Protein AF-A0A368H0N5-F1 (afdb_monomer)

Structure (mmCIF, N/CA/C/O backbone):
data_AF-A0A368H0N5-F1
#
_entry.id   AF-A0A368H0N5-F1
#
loop_
_atom_site.group_PDB
_atom_site.id
_atom_site.type_symbol
_atom_site.label_atom_id
_atom_site.label_alt_id
_atom_site.label_comp_id
_atom_site.label_asym_id
_atom_site.label_entity_id
_atom_site.label_seq_id
_atom_site.pdbx_PDB_ins_code
_atom_site.Cartn_x
_atom_site.Cartn_y
_atom_site.Cartn_z
_atom_site.occupancy
_atom_site.B_iso_or_equiv
_atom_site.auth_seq_id
_atom_site.auth_comp_id
_atom_site.auth_asym_id
_atom_site.auth_atom_id
_atom_site.pdbx_PDB_model_num
ATOM 1 N N . MET A 1 1 ? -12.430 -24.003 11.281 1.00 43.09 1 MET A N 1
ATOM 2 C CA . MET A 1 1 ? -12.494 -23.070 10.138 1.00 43.09 1 MET A CA 1
ATOM 3 C C . MET A 1 1 ? -12.193 -21.688 10.679 1.00 43.09 1 MET A C 1
ATOM 5 O O . MET A 1 1 ? -13.011 -21.162 11.426 1.00 43.09 1 MET A O 1
ATOM 9 N N . GLU A 1 2 ? -11.004 -21.153 10.409 1.00 49.41 2 GLU A N 1
ATOM 10 C CA . GLU A 1 2 ? -10.721 -19.745 10.703 1.00 49.41 2 GLU A CA 1
ATOM 11 C C . GLU A 1 2 ? -11.706 -18.891 9.901 1.00 49.41 2 GLU A C 1
ATOM 13 O O . GLU A 1 2 ? -11.901 -19.097 8.702 1.00 49.41 2 GLU A O 1
ATOM 18 N N . ARG A 1 3 ? -12.429 -18.008 10.589 1.00 44.34 3 ARG A N 1
ATOM 19 C CA . ARG A 1 3 ? -13.393 -17.117 9.950 1.00 44.34 3 ARG A CA 1
ATOM 20 C C . ARG A 1 3 ? -12.588 -16.090 9.154 1.00 44.34 3 ARG A C 1
ATOM 22 O O . ARG A 1 3 ? -11.842 -15.327 9.754 1.00 44.34 3 ARG A O 1
ATOM 29 N N . ASN A 1 4 ? -12.745 -16.074 7.832 1.00 57.47 4 ASN A N 1
ATOM 30 C CA . ASN A 1 4 ? -12.164 -15.039 6.977 1.00 57.47 4 ASN A CA 1
ATOM 31 C C . ASN A 1 4 ? -12.628 -13.658 7.461 1.00 57.47 4 ASN A C 1
ATOM 33 O O . ASN A 1 4 ? -13.834 -13.392 7.453 1.00 57.47 4 ASN A O 1
ATOM 37 N N . SER A 1 5 ? -11.697 -12.800 7.877 1.00 88.56 5 SER A N 1
ATOM 38 C CA . SER A 1 5 ? -12.013 -11.460 8.376 1.00 88.56 5 SER A CA 1
ATOM 39 C C . SER A 1 5 ? -11.868 -10.410 7.269 1.00 88.56 5 SER A C 1
ATOM 41 O O . SER A 1 5 ? -11.326 -10.695 6.198 1.00 88.56 5 SER A O 1
ATOM 43 N N . VAL A 1 6 ? -12.414 -9.213 7.484 1.00 95.06 6 VAL A N 1
ATOM 44 C CA . VAL A 1 6 ? -12.177 -8.056 6.611 1.00 95.06 6 VAL A CA 1
ATOM 45 C C . VAL A 1 6 ? -11.103 -7.200 7.269 1.00 95.06 6 VAL A C 1
ATOM 47 O O . VAL A 1 6 ? -11.281 -6.785 8.412 1.00 95.06 6 VAL A O 1
ATOM 50 N N . VAL A 1 7 ? -10.020 -6.919 6.545 1.00 96.62 7 VAL A N 1
ATOM 51 C CA . VAL A 1 7 ? -8.947 -6.019 6.983 1.00 96.62 7 VAL A CA 1
ATOM 52 C C . VAL A 1 7 ? -9.034 -4.729 6.183 1.00 96.62 7 VAL A C 1
ATOM 54 O O . VAL A 1 7 ? -9.039 -4.749 4.953 1.00 96.62 7 VAL A O 1
ATOM 57 N N . LEU A 1 8 ? -9.095 -3.601 6.885 1.00 98.06 8 LEU A N 1
ATOM 58 C CA . LEU A 1 8 ? -9.126 -2.275 6.281 1.00 98.06 8 LEU A CA 1
ATOM 59 C C . LEU A 1 8 ? -7.715 -1.698 6.233 1.00 98.06 8 LEU A C 1
ATOM 61 O O . LEU A 1 8 ? -7.056 -1.584 7.265 1.00 98.06 8 LEU A O 1
ATOM 65 N N . LEU A 1 9 ? -7.266 -1.315 5.042 1.00 98.62 9 LEU A N 1
ATOM 66 C CA . LEU A 1 9 ? -5.963 -0.696 4.835 1.00 98.62 9 LEU A CA 1
ATOM 67 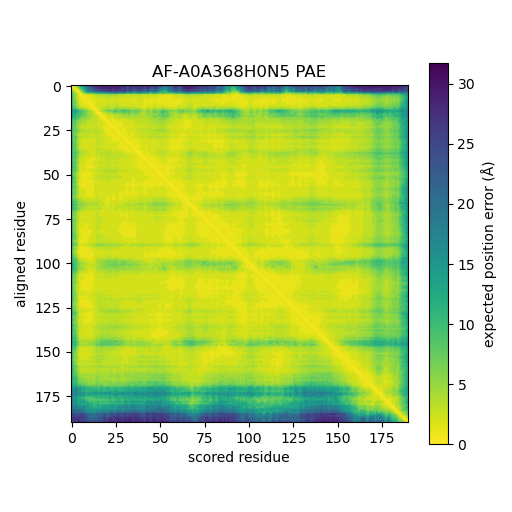C C . LEU A 1 9 ? -6.123 0.727 4.308 1.00 98.62 9 LEU A C 1
ATOM 69 O O . LEU A 1 9 ? -6.723 0.946 3.254 1.00 98.62 9 LEU A O 1
ATOM 73 N N . ASP A 1 10 ? -5.550 1.687 5.027 1.00 98.56 10 ASP A N 1
ATOM 74 C CA . ASP A 1 10 ? -5.422 3.061 4.551 1.00 98.56 10 ASP A CA 1
ATOM 75 C C . ASP A 1 10 ? -4.133 3.189 3.732 1.00 98.56 10 ASP A C 1
ATOM 77 O O . ASP A 1 10 ? -3.036 3.113 4.279 1.00 98.56 10 ASP A O 1
ATOM 81 N N . ALA A 1 11 ? -4.257 3.358 2.419 1.00 98.06 11 ALA A N 1
ATOM 82 C CA . ALA A 1 11 ? -3.150 3.549 1.484 1.00 98.06 11 ALA A CA 1
ATOM 83 C C . ALA A 1 11 ? -2.981 5.026 1.083 1.00 98.06 11 ALA A C 1
ATOM 85 O O . ALA A 1 11 ? -2.548 5.333 -0.030 1.00 98.06 11 ALA A O 1
ATOM 86 N N . THR A 1 12 ? -3.358 5.960 1.963 1.00 97.06 12 THR A N 1
ATOM 87 C CA . THR A 1 12 ? -3.112 7.391 1.752 1.00 97.06 12 THR A CA 1
ATOM 88 C C . THR A 1 12 ? -1.621 7.659 1.594 1.00 97.06 12 THR A C 1
ATOM 90 O O . THR A 1 12 ? -0.798 7.218 2.396 1.00 97.06 12 THR A O 1
ATOM 93 N N . TYR A 1 13 ? -1.279 8.449 0.580 1.00 94.88 13 TYR A N 1
ATOM 94 C CA . TYR A 1 13 ? 0.082 8.905 0.366 1.00 94.88 13 TYR A CA 1
ATOM 95 C C . TYR A 1 13 ? 0.118 10.323 -0.161 1.00 94.88 13 TYR A C 1
ATOM 97 O O . TYR A 1 13 ? -0.655 10.714 -1.037 1.00 94.88 13 TYR A O 1
ATOM 105 N N . GLU A 1 14 ? 1.095 11.058 0.344 1.00 88.25 14 GLU A N 1
ATOM 106 C CA . GLU A 1 14 ? 1.481 12.360 -0.162 1.00 88.25 14 GLU A CA 1
ATOM 107 C C . GLU A 1 14 ? 2.871 12.220 -0.772 1.00 88.25 14 GLU A C 1
ATOM 109 O O . GLU A 1 14 ? 3.792 11.690 -0.145 1.00 88.25 14 GLU A O 1
ATOM 114 N N . ALA A 1 15 ? 3.019 12.655 -2.023 1.00 78.06 15 ALA A N 1
ATOM 115 C CA . ALA A 1 15 ? 4.266 12.494 -2.749 1.00 78.06 15 ALA A CA 1
ATOM 116 C C . ALA A 1 15 ? 5.396 13.290 -2.078 1.00 78.06 15 ALA A C 1
ATOM 118 O O . ALA A 1 15 ? 5.372 14.515 -2.030 1.00 78.06 15 ALA A O 1
ATOM 119 N N . ALA A 1 16 ? 6.413 12.575 -1.599 1.00 81.12 16 ALA A N 1
ATOM 120 C CA . ALA A 1 16 ? 7.664 13.154 -1.121 1.00 81.12 16 ALA A CA 1
ATOM 121 C C . ALA A 1 16 ? 8.723 13.229 -2.247 1.00 81.12 16 ALA A C 1
ATOM 123 O O . ALA A 1 16 ? 8.583 12.562 -3.279 1.00 81.12 16 ALA A O 1
ATOM 124 N N . PRO A 1 17 ? 9.828 13.973 -2.075 1.00 86.38 17 PRO A N 1
ATOM 125 C CA . PRO A 1 17 ? 10.982 13.865 -2.969 1.00 86.38 17 PRO A CA 1
ATOM 126 C C . PRO A 1 17 ? 11.464 12.410 -3.121 1.00 86.38 17 PRO A C 1
ATOM 128 O O . PRO A 1 17 ? 11.382 11.617 -2.178 1.00 86.38 17 PRO A O 1
ATOM 131 N N . LYS A 1 18 ? 11.952 12.030 -4.315 1.00 83.94 18 LYS A N 1
ATOM 132 C CA . LYS A 1 18 ? 12.536 10.691 -4.532 1.00 83.94 18 LYS A CA 1
ATOM 133 C C . LYS A 1 18 ? 13.746 10.538 -3.604 1.00 83.94 18 LYS A C 1
ATOM 135 O O . LYS A 1 18 ? 14.642 11.375 -3.618 1.00 83.94 18 LYS A O 1
ATOM 140 N N . ARG A 1 19 ? 13.762 9.468 -2.810 1.00 89.88 19 ARG A N 1
ATOM 141 C CA . ARG A 1 19 ? 14.884 9.134 -1.924 1.00 89.88 19 ARG A CA 1
ATOM 142 C C . ARG A 1 19 ? 16.049 8.576 -2.743 1.00 89.88 19 ARG A C 1
ATOM 144 O O . ARG A 1 19 ? 15.822 7.916 -3.761 1.00 89.88 19 ARG A O 1
ATOM 151 N N . ASP A 1 20 ? 17.274 8.801 -2.279 1.00 95.38 20 ASP A N 1
ATOM 152 C CA . ASP A 1 20 ? 18.457 8.197 -2.888 1.00 95.38 20 ASP A CA 1
ATOM 153 C C . ASP A 1 20 ? 18.423 6.668 -2.732 1.00 95.38 20 ASP A C 1
ATOM 155 O O . ASP A 1 20 ? 18.232 6.138 -1.635 1.00 95.38 20 ASP A O 1
ATOM 159 N N . TYR A 1 21 ? 18.576 5.947 -3.844 1.00 95.69 21 TYR A N 1
ATOM 160 C CA . TYR A 1 21 ? 18.423 4.492 -3.857 1.00 95.69 21 TYR A CA 1
ATOM 161 C C . TYR A 1 21 ? 19.585 3.769 -3.163 1.00 95.69 21 TYR A C 1
ATOM 163 O O . TYR A 1 21 ? 19.377 2.699 -2.588 1.00 95.69 21 TYR A O 1
ATOM 171 N N . LYS A 1 22 ? 20.804 4.333 -3.196 1.00 97.25 22 LYS A N 1
ATOM 172 C CA . LYS A 1 22 ? 21.985 3.723 -2.569 1.00 97.25 22 LYS A CA 1
ATOM 173 C C . LYS A 1 22 ? 21.875 3.840 -1.058 1.00 97.25 22 LYS A C 1
ATOM 175 O O . LYS A 1 22 ? 21.977 2.834 -0.357 1.00 97.25 22 LYS A O 1
ATOM 180 N N . GLU A 1 23 ? 21.568 5.042 -0.579 1.00 97.12 23 GLU A N 1
ATOM 181 C CA . GLU A 1 23 ? 21.326 5.291 0.835 1.00 97.12 23 GLU A CA 1
ATOM 182 C C . GLU A 1 23 ? 20.153 4.454 1.351 1.00 97.12 23 GLU A C 1
ATOM 184 O O . GLU A 1 23 ? 20.258 3.829 2.409 1.00 97.12 23 GLU A O 1
ATOM 189 N N . PHE A 1 24 ? 19.039 4.402 0.611 1.00 96.25 24 PHE A N 1
ATOM 190 C CA . PHE A 1 24 ? 17.890 3.603 1.024 1.00 96.25 24 PHE A CA 1
ATOM 191 C C . PHE A 1 24 ? 18.252 2.122 1.145 1.00 96.25 24 PHE A C 1
ATOM 193 O O . PHE A 1 24 ? 17.919 1.488 2.152 1.00 96.25 24 PHE A O 1
ATOM 200 N N . LYS A 1 25 ? 18.966 1.581 0.150 1.00 95.75 25 LYS A N 1
ATOM 201 C CA . LYS A 1 25 ? 19.413 0.185 0.147 1.00 95.75 25 LYS A CA 1
ATOM 202 C C . LYS A 1 25 ? 20.265 -0.144 1.374 1.00 95.75 25 LYS A C 1
ATOM 204 O O . LYS A 1 25 ? 20.048 -1.175 1.999 1.00 95.75 25 LYS A O 1
ATOM 209 N N . GLU A 1 26 ? 21.190 0.734 1.743 1.00 96.69 26 GLU A N 1
ATOM 210 C CA . GLU A 1 26 ? 22.086 0.534 2.887 1.00 96.69 26 GLU A CA 1
ATOM 211 C C . GLU A 1 26 ? 21.370 0.714 4.238 1.00 96.69 26 GLU A C 1
ATOM 213 O O . GLU A 1 26 ? 21.506 -0.088 5.169 1.00 96.69 26 GLU A O 1
ATOM 218 N N . LYS A 1 27 ? 20.582 1.784 4.371 1.00 96.19 27 LYS A N 1
ATOM 219 C CA . LYS A 1 27 ? 20.098 2.238 5.679 1.00 96.19 27 LYS A CA 1
ATOM 220 C C . LYS A 1 27 ? 18.683 1.791 6.014 1.00 96.19 27 LYS A C 1
ATOM 222 O O . LYS A 1 27 ? 18.379 1.723 7.210 1.00 96.19 27 LYS A O 1
ATOM 227 N N . HIS A 1 28 ? 17.846 1.477 5.025 1.00 96.44 28 HIS A N 1
ATOM 228 C CA . HIS A 1 28 ? 16.393 1.359 5.203 1.00 96.44 28 HIS A CA 1
ATOM 229 C C . HIS A 1 28 ? 15.761 0.088 4.628 1.00 96.44 28 HIS A C 1
ATOM 231 O O . HIS A 1 28 ? 14.728 -0.337 5.141 1.00 96.44 28 HIS A O 1
ATOM 237 N N . TYR A 1 29 ? 16.352 -0.529 3.604 1.00 96.88 29 TYR A N 1
ATOM 238 C CA . TYR A 1 29 ? 15.773 -1.695 2.934 1.00 96.88 29 TYR A CA 1
ATOM 239 C C . TYR A 1 29 ? 15.458 -2.836 3.917 1.00 96.88 29 TYR A C 1
ATOM 241 O O . TYR A 1 29 ? 16.314 -3.238 4.702 1.00 96.88 29 TYR A O 1
ATOM 249 N N . GLY A 1 30 ? 14.210 -3.318 3.901 1.00 94.56 30 GLY A N 1
ATOM 250 C CA . GLY A 1 30 ? 13.711 -4.376 4.791 1.00 94.56 30 GLY A CA 1
ATOM 251 C C . GLY A 1 30 ? 13.509 -3.972 6.261 1.00 94.56 30 GLY A C 1
ATOM 252 O O . GLY A 1 30 ? 13.038 -4.783 7.050 1.00 94.56 30 GLY A O 1
ATOM 253 N N . LYS A 1 31 ? 13.830 -2.731 6.663 1.00 97.56 31 LYS A N 1
ATOM 254 C CA . LYS A 1 31 ? 13.664 -2.241 8.049 1.00 97.56 31 LYS A CA 1
ATOM 255 C C . LYS A 1 31 ? 12.264 -1.652 8.251 1.00 97.56 31 LYS A C 1
ATOM 257 O O . LYS A 1 31 ? 12.115 -0.455 8.517 1.00 97.56 31 LYS A O 1
ATOM 262 N N . PHE A 1 32 ? 11.244 -2.486 8.064 1.00 97.94 32 PHE A N 1
ATOM 263 C CA . PHE A 1 32 ? 9.846 -2.066 7.962 1.00 97.94 32 PHE A CA 1
ATOM 264 C C . PHE A 1 32 ? 9.328 -1.360 9.212 1.00 97.94 32 PHE A C 1
ATOM 266 O O . PHE A 1 32 ? 8.720 -0.304 9.089 1.00 97.94 32 PHE A O 1
ATOM 273 N N . GLU A 1 33 ? 9.635 -1.852 10.407 1.00 96.56 33 GLU A N 1
ATOM 274 C CA . GLU A 1 33 ? 9.196 -1.249 11.669 1.00 96.56 33 GLU A CA 1
ATOM 275 C C . GLU A 1 33 ? 9.738 0.178 11.816 1.00 96.56 33 GLU A C 1
ATOM 277 O O . GLU A 1 33 ? 9.016 1.093 12.211 1.00 96.56 33 GLU A O 1
ATOM 282 N N . LYS A 1 34 ? 10.999 0.399 11.415 1.00 96.31 34 LYS A N 1
ATOM 283 C CA . LYS A 1 34 ? 11.610 1.736 11.405 1.00 96.31 34 LYS A CA 1
ATOM 284 C C . LYS A 1 34 ? 10.924 2.659 10.396 1.00 96.31 34 LYS A C 1
ATOM 286 O O . LYS A 1 34 ? 10.716 3.831 10.696 1.00 96.31 34 LYS A O 1
ATOM 291 N N . LEU A 1 35 ? 10.601 2.152 9.205 1.00 96.25 35 LEU A N 1
ATOM 292 C CA . LEU A 1 35 ? 9.901 2.920 8.168 1.00 96.25 35 LEU A CA 1
ATOM 293 C C . LEU A 1 35 ? 8.461 3.251 8.585 1.00 96.25 35 LEU A C 1
ATOM 295 O O . LEU A 1 35 ? 8.005 4.373 8.376 1.00 96.25 35 LEU A O 1
ATOM 299 N N . MET A 1 36 ? 7.773 2.310 9.230 1.00 95.75 36 MET A N 1
ATOM 300 C CA . MET A 1 36 ? 6.411 2.473 9.738 1.00 95.75 36 MET A CA 1
ATOM 301 C C . MET A 1 36 ? 6.326 3.455 10.909 1.00 95.75 36 MET A C 1
ATOM 303 O O . MET A 1 36 ? 5.325 4.153 11.036 1.00 95.75 36 MET A O 1
ATOM 307 N N . ALA A 1 37 ? 7.373 3.542 11.734 1.00 94.88 37 ALA A N 1
ATOM 308 C CA . ALA A 1 37 ? 7.449 4.478 12.854 1.00 94.88 37 ALA A CA 1
ATOM 309 C C . ALA A 1 37 ? 7.791 5.925 12.442 1.00 94.88 37 ALA A C 1
ATOM 311 O O . ALA A 1 37 ? 7.748 6.832 13.278 1.00 94.88 37 ALA A O 1
ATOM 312 N N . ALA A 1 38 ? 8.171 6.163 11.181 1.00 94.19 38 ALA A N 1
ATOM 313 C CA . ALA A 1 38 ? 8.534 7.493 10.709 1.00 94.19 38 ALA A CA 1
ATOM 314 C C . ALA A 1 38 ? 7.318 8.432 10.702 1.00 94.19 38 ALA A C 1
ATOM 316 O O . ALA A 1 38 ? 6.257 8.078 10.203 1.00 94.19 38 ALA A O 1
ATOM 317 N N . LYS A 1 39 ? 7.487 9.659 11.208 1.00 94.06 39 LYS A N 1
ATOM 318 C CA . LYS A 1 39 ? 6.441 10.689 11.184 1.00 94.06 39 LYS A CA 1
ATOM 319 C C . LYS A 1 39 ? 6.507 11.481 9.878 1.00 94.06 39 LYS A C 1
ATOM 321 O O . LYS A 1 39 ? 7.347 12.361 9.719 1.00 94.06 39 LYS A O 1
ATOM 326 N N . THR A 1 40 ? 5.615 11.161 8.954 1.00 93.38 40 THR A N 1
ATOM 327 C CA . THR A 1 40 ? 5.359 11.880 7.696 1.00 93.38 40 THR A CA 1
ATOM 328 C C . THR A 1 40 ? 3.972 12.531 7.726 1.00 93.38 40 THR A C 1
ATOM 330 O O . THR A 1 40 ? 3.196 12.299 8.658 1.00 93.38 40 THR A O 1
ATOM 333 N N . ASN A 1 41 ? 3.613 13.321 6.711 1.00 93.69 41 ASN A N 1
ATOM 334 C CA . ASN A 1 41 ? 2.271 13.909 6.622 1.00 93.69 41 ASN A CA 1
ATOM 335 C C . ASN A 1 41 ? 1.172 12.837 6.638 1.00 93.69 41 ASN A C 1
ATOM 337 O O . ASN A 1 41 ? 0.292 12.882 7.493 1.00 93.69 41 ASN A O 1
ATOM 341 N N . PHE A 1 42 ? 1.269 11.814 5.780 1.00 94.38 42 PHE A N 1
ATOM 342 C CA . PHE A 1 42 ? 0.232 10.781 5.684 1.00 94.38 42 PHE A CA 1
ATOM 343 C C . PHE A 1 42 ? 0.128 9.907 6.947 1.00 94.38 42 PHE A C 1
ATOM 345 O O . PHE A 1 42 ? -0.959 9.461 7.302 1.00 94.38 42 PHE A O 1
ATOM 352 N N . THR A 1 43 ? 1.230 9.696 7.680 1.00 96.25 43 THR A N 1
ATOM 353 C CA . THR A 1 43 ? 1.161 8.982 8.972 1.00 96.25 43 THR A CA 1
ATOM 354 C C . THR A 1 43 ? 0.439 9.805 10.038 1.00 96.25 43 THR A C 1
ATOM 356 O O . THR A 1 43 ? -0.300 9.252 10.848 1.00 96.25 43 THR A O 1
ATOM 359 N N . GLN A 1 44 ? 0.609 11.130 10.018 1.00 96.38 44 GLN A N 1
ATOM 360 C CA . GLN A 1 44 ? -0.049 12.036 10.957 1.00 96.38 44 GLN A CA 1
ATOM 361 C C . GLN A 1 44 ? -1.528 12.217 10.617 1.00 96.38 44 GLN A C 1
ATOM 363 O O . GLN A 1 44 ? -2.357 12.210 11.522 1.00 96.38 44 GLN A O 1
ATOM 368 N N . THR A 1 45 ? -1.882 12.326 9.333 1.00 96.19 45 THR A N 1
ATOM 369 C CA . THR A 1 45 ? -3.291 12.429 8.924 1.00 96.19 45 THR A CA 1
ATOM 370 C C . THR A 1 45 ? -4.056 11.142 9.214 1.00 96.19 45 THR A C 1
ATOM 372 O O . THR A 1 45 ? -5.190 11.217 9.682 1.00 96.19 45 THR A O 1
ATOM 375 N N . PHE A 1 46 ? -3.433 9.972 9.033 1.00 97.75 46 PHE A N 1
ATOM 376 C CA . PHE A 1 46 ? -3.996 8.700 9.489 1.00 97.75 46 PHE A CA 1
ATOM 377 C C . PHE A 1 46 ? -4.217 8.684 11.006 1.00 97.75 46 PHE A C 1
ATOM 379 O O . PHE A 1 46 ? -5.323 8.399 11.453 1.00 97.75 46 PHE A O 1
ATOM 386 N N . ALA A 1 47 ? -3.200 9.041 11.798 1.00 97.50 47 ALA A N 1
ATOM 387 C CA . ALA A 1 47 ? -3.310 9.057 13.258 1.00 97.50 47 ALA A CA 1
ATOM 388 C C . ALA A 1 47 ? -4.383 10.035 13.772 1.00 97.50 47 ALA A C 1
ATOM 390 O O . ALA A 1 47 ? -4.990 9.787 14.809 1.00 97.50 47 ALA A O 1
ATOM 391 N N . ALA A 1 48 ? -4.630 11.132 13.053 1.00 97.75 48 ALA A N 1
ATOM 392 C CA . ALA A 1 48 ? -5.666 12.099 13.400 1.00 97.75 48 ALA A CA 1
ATOM 393 C C . ALA A 1 48 ? -7.087 11.599 13.090 1.00 97.75 48 ALA A C 1
ATOM 395 O O . ALA A 1 48 ? -8.015 11.907 13.831 1.00 97.75 48 ALA A O 1
ATOM 396 N N . GLU A 1 49 ? -7.273 10.863 11.991 1.00 98.00 49 GLU A N 1
ATOM 397 C CA . GLU A 1 49 ? -8.585 10.372 11.568 1.00 98.00 49 GLU A CA 1
ATOM 398 C C . GLU A 1 49 ? -8.433 9.206 10.581 1.00 98.00 49 GLU A C 1
ATOM 400 O O . GLU A 1 49 ? -7.753 9.336 9.561 1.00 98.00 49 GLU A O 1
ATOM 405 N N . HIS A 1 50 ? -9.100 8.084 10.835 1.00 98.50 50 HIS A N 1
ATOM 406 C CA . HIS A 1 50 ? -9.184 6.929 9.937 1.00 98.50 50 HIS A CA 1
ATOM 407 C C . HIS A 1 50 ? -10.472 6.123 10.182 1.00 98.50 50 HIS A C 1
ATOM 409 O O . HIS A 1 50 ? -11.230 6.396 11.115 1.00 98.50 50 HIS A O 1
ATOM 415 N N . ILE A 1 51 ? -10.757 5.141 9.320 1.00 98.50 51 ILE A N 1
ATOM 416 C CA . ILE A 1 51 ? -11.901 4.235 9.515 1.00 98.50 51 ILE A CA 1
ATOM 417 C C . ILE A 1 51 ? -11.609 3.321 10.721 1.00 98.50 51 ILE A C 1
ATOM 419 O O . ILE A 1 51 ? -10.509 2.770 10.786 1.00 98.50 51 ILE A O 1
ATOM 423 N N . PRO A 1 52 ? -12.553 3.108 11.662 1.00 97.94 52 PRO A N 1
ATOM 424 C CA . PRO A 1 52 ? -12.327 2.238 12.813 1.00 97.94 52 PRO A CA 1
ATOM 425 C C . PRO A 1 52 ? -11.859 0.839 12.406 1.00 97.94 52 PRO A C 1
ATOM 427 O O . PRO A 1 52 ? -12.461 0.199 11.546 1.00 97.94 52 PRO A O 1
ATOM 430 N N . GLY A 1 53 ? -10.780 0.368 13.033 1.00 96.19 53 GLY A N 1
ATOM 431 C CA . GLY A 1 53 ? -10.173 -0.927 12.715 1.00 96.19 53 GLY A CA 1
ATOM 432 C C . GLY A 1 53 ? -9.178 -0.905 11.549 1.00 96.19 53 GLY A C 1
ATOM 433 O O . GLY A 1 53 ? -8.566 -1.936 11.275 1.00 96.19 53 GLY A O 1
ATOM 434 N N . ALA A 1 54 ? -9.003 0.227 10.858 1.00 98.06 54 ALA A N 1
ATOM 435 C CA . ALA A 1 54 ? -8.041 0.330 9.769 1.00 98.06 54 ALA A CA 1
ATOM 436 C C . ALA A 1 54 ? -6.590 0.315 10.264 1.00 98.06 54 ALA A C 1
ATOM 438 O O . ALA A 1 54 ? -6.270 0.788 11.354 1.00 98.06 54 ALA A O 1
ATOM 439 N N . VAL A 1 55 ? -5.703 -0.189 9.411 1.00 97.94 55 VAL A N 1
ATOM 440 C CA . VAL A 1 55 ? -4.250 -0.156 9.593 1.00 97.94 55 VAL A CA 1
ATOM 441 C C . VAL A 1 55 ? -3.642 0.659 8.459 1.00 97.94 55 VAL A C 1
ATOM 443 O O . VAL A 1 55 ? -4.062 0.556 7.306 1.00 97.94 55 VAL A O 1
ATOM 446 N N . LEU A 1 56 ? -2.637 1.477 8.765 1.00 98.06 56 LEU A N 1
ATOM 447 C CA . LEU A 1 56 ? -1.934 2.245 7.745 1.00 98.06 56 LEU A CA 1
ATOM 448 C C . LEU A 1 56 ? -1.079 1.320 6.867 1.00 98.06 56 LEU A C 1
ATOM 450 O O . LEU A 1 56 ? -0.071 0.770 7.318 1.00 98.06 56 LEU A O 1
ATOM 454 N N . PHE A 1 57 ? -1.418 1.230 5.583 1.00 98.31 57 PHE A N 1
ATOM 455 C CA . PHE A 1 57 ? -0.537 0.692 4.553 1.00 98.31 57 PHE A CA 1
ATOM 456 C C . PHE A 1 57 ? 0.499 1.762 4.197 1.00 98.31 57 PHE A C 1
ATOM 458 O O . PHE A 1 57 ? 0.361 2.527 3.244 1.00 98.31 57 PHE A O 1
ATOM 465 N N . ASN A 1 58 ? 1.525 1.871 5.043 1.00 97.31 58 ASN A N 1
ATOM 466 C CA . ASN A 1 58 ? 2.605 2.835 4.880 1.00 97.31 58 ASN A CA 1
ATOM 467 C C . ASN A 1 58 ? 3.356 2.619 3.549 1.00 97.31 58 ASN A C 1
ATOM 469 O O . ASN A 1 58 ? 4.206 1.740 3.423 1.00 97.31 58 ASN A O 1
ATOM 473 N N . MET A 1 59 ? 3.068 3.477 2.573 1.00 95.62 59 MET A N 1
ATOM 474 C CA . MET A 1 59 ? 3.591 3.400 1.204 1.00 95.62 59 MET A CA 1
ATOM 475 C C . MET A 1 59 ? 5.113 3.583 1.126 1.00 95.62 59 MET A C 1
ATOM 477 O O . MET A 1 59 ? 5.752 3.075 0.208 1.00 95.62 59 MET A O 1
ATOM 481 N N . ASP A 1 60 ? 5.706 4.256 2.111 1.00 95.19 60 ASP A N 1
ATOM 482 C CA . ASP A 1 60 ? 7.154 4.419 2.230 1.00 95.19 60 ASP A CA 1
ATOM 483 C C . ASP A 1 60 ? 7.867 3.176 2.795 1.00 95.19 60 ASP A C 1
ATOM 485 O O . ASP A 1 60 ? 9.101 3.123 2.755 1.00 95.19 60 ASP A O 1
ATOM 489 N N . ALA A 1 61 ? 7.103 2.227 3.349 1.00 96.88 61 ALA A N 1
ATOM 490 C CA . ALA A 1 61 ? 7.552 0.909 3.789 1.00 96.88 61 ALA A CA 1
ATOM 491 C C . ALA A 1 61 ? 7.169 -0.193 2.787 1.00 96.88 61 ALA A C 1
ATOM 493 O O . ALA A 1 61 ? 7.930 -1.136 2.604 1.00 96.88 61 ALA A O 1
ATOM 494 N N . ALA A 1 62 ? 6.017 -0.063 2.122 1.00 97.50 62 ALA A N 1
ATOM 495 C CA . ALA A 1 62 ? 5.500 -1.040 1.163 1.00 97.50 62 ALA A CA 1
ATOM 496 C C . ALA A 1 62 ? 6.308 -1.121 -0.143 1.00 97.50 62 ALA A C 1
ATOM 498 O O . ALA A 1 62 ? 6.270 -2.145 -0.826 1.00 97.50 62 ALA A O 1
ATOM 499 N N . TYR A 1 63 ? 7.029 -0.050 -0.491 1.00 97.19 63 TYR A N 1
ATOM 500 C CA . TYR A 1 63 ? 7.851 0.049 -1.696 1.00 97.19 63 TYR A CA 1
ATOM 501 C C . TYR A 1 63 ? 9.224 0.627 -1.376 1.00 97.19 63 TYR A C 1
ATOM 503 O O . TYR A 1 63 ? 9.396 1.349 -0.392 1.00 97.19 63 TYR A O 1
ATOM 511 N N . TYR A 1 64 ? 10.186 0.382 -2.264 1.00 96.31 64 TYR A N 1
ATOM 512 C CA . TYR A 1 64 ? 11.504 1.003 -2.183 1.00 96.31 64 TYR A CA 1
ATOM 513 C C . TYR A 1 64 ? 11.876 1.746 -3.472 1.00 96.31 64 TYR A C 1
ATOM 515 O O . TYR A 1 64 ? 11.412 1.396 -4.557 1.00 96.31 64 TYR A O 1
ATOM 523 N N . PRO A 1 65 ? 12.729 2.777 -3.380 1.00 95.62 65 PRO A N 1
ATOM 524 C CA . PRO A 1 65 ? 13.340 3.401 -4.542 1.00 95.62 65 PRO A CA 1
ATOM 525 C C . PRO A 1 65 ? 14.469 2.503 -5.053 1.00 95.62 65 PRO A C 1
ATOM 527 O O . PRO A 1 65 ? 15.536 2.429 -4.442 1.00 95.62 65 PRO A O 1
ATOM 530 N N . SER A 1 66 ? 14.254 1.815 -6.171 1.00 93.81 66 SER A N 1
ATOM 531 C CA . SER A 1 66 ? 15.353 1.189 -6.901 1.00 93.81 66 SER A CA 1
ATOM 532 C C . SER A 1 66 ? 16.099 2.236 -7.731 1.00 93.81 66 SER A C 1
ATOM 534 O O . SER A 1 66 ? 15.760 3.427 -7.744 1.00 93.81 66 SER A O 1
ATOM 536 N N . GLN A 1 67 ? 17.158 1.809 -8.419 1.00 92.94 67 GLN A N 1
ATOM 537 C CA . GLN A 1 67 ? 17.953 2.701 -9.262 1.00 92.94 67 GLN A CA 1
ATOM 538 C C . GLN A 1 67 ? 17.070 3.422 -10.295 1.00 92.94 67 GLN A C 1
ATOM 540 O O . GLN A 1 67 ? 17.140 4.647 -10.430 1.00 92.94 67 GLN A O 1
ATOM 545 N N . TYR A 1 68 ? 16.180 2.675 -10.950 1.00 90.31 68 TYR A N 1
ATOM 546 C CA . TYR A 1 68 ? 15.361 3.171 -12.056 1.00 90.31 68 TYR A CA 1
ATOM 547 C C . TYR A 1 68 ? 13.903 3.436 -11.658 1.00 90.31 68 TYR A C 1
ATOM 549 O O . TYR A 1 68 ? 13.291 4.362 -12.185 1.00 90.31 68 TYR A O 1
ATOM 557 N N . ILE A 1 69 ? 13.360 2.719 -10.666 1.00 90.69 69 ILE A N 1
ATOM 558 C CA . ILE A 1 69 ? 11.940 2.787 -10.292 1.00 90.69 69 ILE A CA 1
ATOM 559 C C . ILE A 1 69 ? 11.787 3.468 -8.925 1.00 90.69 69 ILE A C 1
ATOM 561 O O . ILE A 1 69 ? 12.435 3.107 -7.948 1.00 90.69 69 ILE A O 1
ATOM 565 N N . ARG A 1 70 ? 10.919 4.487 -8.830 1.00 90.56 70 ARG A N 1
ATOM 566 C CA . ARG A 1 70 ? 10.696 5.244 -7.576 1.00 90.56 70 ARG A CA 1
ATOM 567 C C . ARG A 1 70 ? 10.030 4.406 -6.476 1.00 90.56 70 ARG A C 1
ATOM 569 O O . ARG A 1 70 ? 10.308 4.632 -5.302 1.00 90.56 70 ARG A O 1
ATOM 576 N N . SER A 1 71 ? 9.123 3.514 -6.859 1.00 93.00 71 SER A N 1
ATOM 577 C CA . SER A 1 71 ? 8.275 2.729 -5.955 1.00 93.00 71 SER A CA 1
ATOM 578 C C . SER A 1 71 ? 8.208 1.286 -6.452 1.00 93.00 71 SER A C 1
ATOM 580 O O . SER A 1 71 ? 7.179 0.827 -6.957 1.00 93.00 71 SER A O 1
ATOM 582 N N . ASP A 1 72 ? 9.362 0.634 -6.374 1.00 95.81 72 ASP A N 1
ATOM 583 C CA . ASP A 1 72 ? 9.597 -0.724 -6.844 1.00 95.81 72 ASP A CA 1
ATOM 584 C C . ASP A 1 72 ? 9.025 -1.770 -5.876 1.00 95.81 72 ASP A C 1
ATOM 586 O O . ASP A 1 72 ? 8.763 -1.481 -4.700 1.00 95.81 72 ASP A O 1
ATOM 590 N N . LEU A 1 73 ? 8.810 -2.980 -6.389 1.00 97.25 73 LEU A N 1
ATOM 591 C CA . LEU A 1 73 ? 8.293 -4.117 -5.635 1.00 97.25 73 LEU A CA 1
ATOM 592 C C . LEU A 1 73 ? 9.428 -4.881 -4.957 1.00 97.25 73 LEU A C 1
ATOM 594 O O . LEU A 1 73 ? 10.428 -5.226 -5.577 1.00 97.25 73 LEU A O 1
ATOM 598 N N . TYR A 1 74 ? 9.250 -5.185 -3.675 1.00 98.00 74 TYR A N 1
ATOM 599 C CA . TYR A 1 74 ? 10.132 -6.093 -2.952 1.00 98.00 74 TYR A CA 1
ATOM 600 C C . TYR A 1 74 ? 10.069 -7.525 -3.519 1.00 98.00 74 TYR A C 1
ATOM 602 O O . TYR A 1 74 ? 9.055 -7.950 -4.067 1.00 98.00 74 TYR A O 1
ATOM 610 N N . PRO A 1 75 ? 11.114 -8.343 -3.323 1.00 97.75 75 PRO A N 1
ATOM 611 C CA . PRO A 1 75 ? 10.979 -9.785 -3.465 1.00 97.75 75 PRO A CA 1
ATOM 612 C C . PRO A 1 75 ? 9.835 -10.315 -2.576 1.00 97.75 75 PRO A C 1
ATOM 614 O O . PRO A 1 75 ? 9.678 -9.816 -1.455 1.00 97.75 75 PRO A O 1
ATOM 617 N N . PRO A 1 76 ? 9.082 -11.352 -2.998 1.00 98.31 76 PRO A N 1
ATOM 618 C CA . PRO A 1 76 ? 7.925 -11.864 -2.255 1.00 98.31 76 PRO A CA 1
ATOM 619 C C . PRO A 1 76 ? 8.176 -12.104 -0.760 1.00 98.31 76 PRO A C 1
ATOM 621 O O . PRO A 1 76 ? 7.382 -11.685 0.076 1.00 98.31 76 PRO A O 1
ATOM 624 N N . HIS A 1 77 ? 9.321 -12.697 -0.409 1.00 98.00 77 HIS A N 1
ATOM 625 C CA . HIS A 1 77 ? 9.682 -12.988 0.982 1.00 98.00 77 HIS A CA 1
ATOM 626 C C . HIS A 1 77 ? 9.928 -11.735 1.840 1.00 98.00 77 HIS A C 1
ATOM 628 O O . HIS A 1 77 ? 9.739 -11.787 3.052 1.00 98.00 77 HIS A O 1
ATOM 634 N N . GLU A 1 78 ? 10.358 -10.616 1.250 1.00 98.38 78 GLU A N 1
ATOM 635 C CA . GLU A 1 78 ? 10.507 -9.351 1.976 1.00 98.38 78 GLU A CA 1
ATOM 636 C C . GLU A 1 78 ? 9.155 -8.654 2.133 1.00 98.38 78 GLU A C 1
ATOM 638 O O . GLU A 1 78 ? 8.815 -8.221 3.234 1.00 98.38 78 GLU A O 1
ATOM 643 N N . PHE A 1 79 ? 8.343 -8.604 1.070 1.00 98.44 79 PHE A N 1
ATOM 644 C CA . PHE A 1 79 ? 7.004 -8.013 1.146 1.00 98.44 79 PHE A CA 1
ATOM 645 C C . PHE A 1 79 ? 6.093 -8.760 2.132 1.00 98.44 79 PHE A C 1
ATOM 647 O O . PHE A 1 79 ? 5.324 -8.139 2.864 1.00 98.44 79 PHE A O 1
ATOM 654 N N . GLU A 1 80 ? 6.228 -10.087 2.214 1.00 98.56 80 GLU A N 1
ATOM 655 C CA . GLU A 1 80 ? 5.525 -10.921 3.191 1.00 98.56 80 GLU A CA 1
ATOM 656 C C . GLU A 1 80 ? 5.747 -10.455 4.632 1.00 98.56 80 GLU A C 1
ATOM 658 O O . GLU A 1 80 ? 4.783 -10.340 5.392 1.00 98.56 80 GLU A O 1
ATOM 663 N N . LYS A 1 81 ? 6.992 -10.130 5.005 1.00 98.50 81 LYS A N 1
ATOM 664 C CA . LYS A 1 81 ? 7.309 -9.627 6.351 1.00 98.50 81 LYS A CA 1
ATOM 665 C C . LYS A 1 81 ? 6.531 -8.347 6.643 1.00 98.50 81 LYS A C 1
ATOM 667 O O . LYS A 1 81 ? 5.910 -8.243 7.698 1.00 98.50 81 LYS A O 1
ATOM 672 N N . TYR A 1 82 ? 6.518 -7.411 5.694 1.00 98.56 82 TYR A N 1
ATOM 673 C CA . TYR A 1 82 ? 5.789 -6.154 5.829 1.00 98.56 82 TYR A CA 1
ATOM 674 C C . TYR A 1 82 ? 4.281 -6.371 6.001 1.00 98.56 82 TYR A C 1
ATOM 676 O O . TYR A 1 82 ? 3.693 -5.856 6.949 1.00 98.56 82 TYR A O 1
ATOM 684 N N . ILE A 1 83 ? 3.652 -7.176 5.143 1.00 98.50 83 ILE A N 1
ATOM 685 C CA . ILE A 1 83 ? 2.204 -7.422 5.220 1.00 98.50 83 ILE A CA 1
ATOM 686 C C . ILE A 1 83 ? 1.813 -8.124 6.522 1.00 98.50 83 ILE A C 1
ATOM 688 O O . ILE A 1 83 ? 0.793 -7.782 7.125 1.00 98.50 83 ILE A O 1
ATOM 692 N N . ARG A 1 84 ? 2.643 -9.055 7.008 1.00 98.31 84 ARG A N 1
ATOM 693 C CA . ARG A 1 84 ? 2.411 -9.687 8.310 1.00 98.31 84 ARG A CA 1
ATOM 694 C C . ARG A 1 84 ? 2.450 -8.680 9.449 1.00 98.31 84 ARG A C 1
ATOM 696 O O . ARG A 1 84 ? 1.605 -8.790 10.328 1.00 98.31 84 ARG A O 1
ATOM 703 N N . LEU A 1 85 ? 3.337 -7.680 9.427 1.00 98.06 85 LEU A N 1
ATOM 704 C CA . LEU A 1 85 ? 3.358 -6.609 10.440 1.00 98.06 85 LEU A CA 1
ATOM 705 C C . LEU A 1 85 ? 2.054 -5.799 10.488 1.00 98.06 85 LEU A C 1
ATOM 707 O O . LEU A 1 85 ? 1.738 -5.231 11.529 1.00 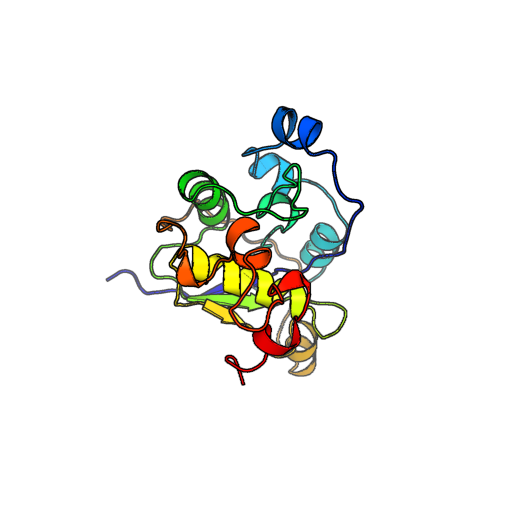98.06 85 LEU A O 1
ATOM 711 N N . LEU A 1 86 ? 1.273 -5.780 9.402 1.00 97.81 86 LEU A N 1
ATOM 712 C CA . LEU A 1 86 ? -0.052 -5.152 9.367 1.00 97.81 86 LEU A CA 1
ATOM 713 C C . LEU A 1 86 ? -1.167 -6.050 9.939 1.00 97.81 86 LEU A C 1
ATOM 715 O O . LEU A 1 86 ? -2.324 -5.642 9.969 1.00 97.81 86 LEU A O 1
ATOM 719 N N . GLY A 1 87 ? -0.839 -7.267 10.385 1.00 96.94 87 GLY A N 1
ATOM 720 C CA . GLY A 1 87 ? -1.787 -8.228 10.957 1.00 96.94 87 GLY A CA 1
ATOM 721 C C . GLY A 1 87 ? -2.623 -9.003 9.939 1.00 96.94 87 GLY A C 1
ATOM 722 O O . GLY A 1 87 ? -3.578 -9.672 10.324 1.00 96.94 87 GLY A O 1
ATOM 723 N N . VAL A 1 88 ? -2.272 -8.934 8.653 1.00 97.62 88 VAL A N 1
ATOM 724 C CA . VAL A 1 88 ? -3.015 -9.600 7.575 1.00 97.62 88 VAL A CA 1
ATOM 725 C C . VAL A 1 88 ? -2.744 -11.108 7.577 1.00 97.62 88 VAL A C 1
ATOM 727 O O . VAL A 1 88 ? -1.595 -11.554 7.666 1.00 97.62 88 VAL A O 1
ATOM 730 N N . ASN A 1 89 ? -3.805 -11.896 7.419 1.00 97.12 89 ASN A N 1
ATOM 731 C CA . ASN A 1 89 ? -3.771 -13.350 7.286 1.00 97.12 89 ASN A CA 1
ATOM 732 C C . ASN A 1 89 ? -4.071 -13.797 5.851 1.00 97.12 89 ASN A C 1
ATOM 734 O O . ASN A 1 89 ? -4.615 -13.053 5.034 1.00 97.12 89 ASN A O 1
ATOM 738 N N . ALA A 1 90 ? -3.733 -15.044 5.527 1.00 95.12 90 ALA A N 1
ATOM 739 C CA . ALA A 1 90 ? -3.864 -15.582 4.172 1.00 95.12 90 ALA A CA 1
ATOM 740 C C . ALA A 1 90 ? -5.315 -15.590 3.635 1.00 95.12 90 ALA A C 1
ATOM 742 O O . ALA A 1 90 ? -5.513 -15.447 2.430 1.00 95.12 90 ALA A O 1
ATOM 743 N N . GLY A 1 91 ? -6.322 -15.746 4.507 1.00 94.50 91 GLY A N 1
ATOM 744 C CA . GLY A 1 91 ? -7.749 -15.815 4.137 1.00 94.50 91 GLY A CA 1
ATOM 745 C C . GLY A 1 91 ? -8.525 -14.492 4.223 1.00 94.50 91 GLY A C 1
ATOM 746 O O . GLY A 1 91 ? -9.721 -14.449 3.892 1.00 94.50 91 GLY A O 1
ATOM 747 N N . ASP A 1 92 ? -7.875 -13.420 4.680 1.00 97.12 92 ASP A N 1
ATOM 748 C CA . ASP A 1 92 ? -8.535 -12.135 4.900 1.00 97.12 92 ASP A CA 1
ATOM 749 C C . ASP A 1 92 ? -9.003 -11.507 3.585 1.00 97.12 92 ASP A C 1
ATOM 751 O O . ASP A 1 92 ? -8.413 -11.702 2.526 1.00 97.12 92 ASP A O 1
ATOM 755 N N . HIS A 1 93 ? -10.111 -10.768 3.648 1.00 98.12 93 HIS A N 1
ATOM 756 C CA . HIS A 1 93 ? -10.498 -9.848 2.583 1.00 98.12 93 HIS A CA 1
ATOM 757 C C . HIS A 1 93 ? -9.884 -8.490 2.878 1.00 98.12 93 HIS A C 1
ATOM 759 O O . HIS A 1 93 ? -10.253 -7.845 3.857 1.00 98.12 93 HIS A O 1
ATOM 765 N N . ILE A 1 94 ? -8.985 -8.035 2.017 1.00 98.56 94 ILE A N 1
ATOM 766 C CA . ILE A 1 94 ? -8.372 -6.718 2.149 1.00 98.56 94 ILE A CA 1
ATOM 767 C C . ILE A 1 94 ? -9.253 -5.668 1.464 1.00 98.56 94 ILE A C 1
ATOM 769 O O . ILE A 1 94 ? -9.534 -5.754 0.269 1.00 98.56 94 ILE A O 1
ATOM 773 N N . VAL A 1 95 ? -9.680 -4.649 2.202 1.00 98.62 95 VAL A N 1
ATOM 774 C CA . VAL A 1 95 ? -10.381 -3.482 1.655 1.00 98.62 95 VAL A CA 1
ATOM 775 C C . VAL A 1 95 ? -9.483 -2.265 1.808 1.00 98.62 95 VAL A C 1
ATOM 777 O O . VAL A 1 95 ? -9.143 -1.856 2.915 1.00 98.62 95 VAL A O 1
ATOM 780 N N . ILE A 1 96 ? -9.090 -1.691 0.678 1.00 98.81 96 ILE A N 1
ATOM 781 C CA . ILE A 1 96 ? -8.154 -0.574 0.603 1.00 98.81 96 ILE A CA 1
ATOM 782 C C . ILE A 1 96 ? -8.935 0.708 0.378 1.00 98.81 96 ILE A C 1
ATOM 784 O O . ILE A 1 96 ? -9.785 0.786 -0.508 1.00 98.81 96 ILE A O 1
ATOM 788 N N . TYR A 1 97 ? -8.614 1.742 1.135 1.00 98.56 97 TYR A N 1
ATOM 789 C CA . TYR A 1 97 ? -9.088 3.090 0.867 1.00 98.56 97 TYR A CA 1
ATOM 790 C C . TYR A 1 97 ? -7.925 4.071 0.962 1.00 98.56 97 TYR A C 1
ATOM 792 O O . TYR A 1 97 ? -6.833 3.732 1.405 1.00 98.56 97 TYR A O 1
ATOM 800 N N . ALA A 1 98 ? -8.155 5.295 0.518 1.00 97.88 98 ALA A N 1
ATOM 801 C CA . ALA A 1 98 ? -7.223 6.395 0.684 1.00 97.88 98 ALA A CA 1
ATOM 802 C C . ALA A 1 98 ? -8.019 7.700 0.821 1.00 97.88 98 ALA A C 1
ATOM 804 O O . ALA A 1 98 ? -9.258 7.703 0.792 1.00 97.88 98 ALA A O 1
ATOM 805 N N . ARG A 1 99 ? -7.304 8.810 0.981 1.00 96.19 99 ARG A N 1
ATOM 806 C CA . ARG A 1 99 ? -7.856 10.170 0.963 1.00 96.19 99 ARG A CA 1
ATOM 807 C C . ARG A 1 99 ? -7.030 11.076 0.046 1.00 96.19 99 ARG A C 1
ATOM 809 O O . ARG A 1 99 ? -5.944 10.703 -0.397 1.00 96.19 99 ARG A O 1
ATOM 816 N N . GLY A 1 100 ? -7.547 12.272 -0.219 1.00 92.69 100 GLY A N 1
ATOM 817 C CA . GLY A 1 100 ? -6.892 13.285 -1.050 1.00 92.69 100 GLY A CA 1
ATOM 818 C C . GLY A 1 100 ? -7.487 13.402 -2.454 1.00 92.69 100 GLY A C 1
ATOM 819 O O . GLY A 1 100 ? -8.640 13.036 -2.693 1.00 92.69 100 GLY A O 1
ATOM 820 N N . GLN A 1 101 ? -6.703 13.951 -3.386 1.00 90.62 101 GLN A N 1
ATOM 821 C CA . GLN A 1 101 ? -7.143 14.227 -4.757 1.00 90.62 101 GLN A CA 1
ATOM 822 C C . GLN A 1 101 ? -7.692 12.962 -5.436 1.00 90.62 101 GLN A C 1
ATOM 824 O O . GLN A 1 101 ? -7.127 11.878 -5.290 1.00 90.62 101 GLN A O 1
ATOM 829 N N . PHE A 1 102 ? -8.811 13.099 -6.156 1.00 90.75 102 PHE A N 1
ATOM 830 C CA . PHE A 1 102 ? -9.541 11.975 -6.760 1.00 90.75 102 PHE A CA 1
ATOM 831 C C . PHE A 1 102 ? -9.828 10.845 -5.757 1.00 90.75 102 PHE A C 1
ATOM 833 O O . PHE A 1 102 ? -9.657 9.672 -6.073 1.00 90.75 102 PHE A O 1
ATOM 840 N N . ALA A 1 103 ? -10.198 11.201 -4.520 1.00 91.56 103 ALA A N 1
ATOM 841 C CA . ALA A 1 103 ? -10.431 10.273 -3.411 1.00 91.56 103 ALA A CA 1
ATOM 842 C C . ALA A 1 103 ? -9.233 9.360 -3.065 1.00 91.56 103 ALA A C 1
ATOM 844 O O . ALA A 1 103 ? -9.407 8.293 -2.478 1.00 91.56 103 ALA A O 1
ATOM 845 N N . GLY A 1 104 ? -8.012 9.750 -3.445 1.00 91.00 104 GLY A N 1
ATOM 846 C CA . GLY A 1 104 ? -6.811 8.934 -3.259 1.00 91.00 104 GLY A CA 1
ATOM 847 C C . GLY A 1 104 ? -6.785 7.660 -4.117 1.00 91.00 104 GLY A C 1
ATOM 848 O O . GLY A 1 104 ? -5.974 6.768 -3.863 1.00 91.00 104 GLY A O 1
ATOM 849 N N . MET A 1 105 ? -7.647 7.561 -5.140 1.00 93.50 105 MET A N 1
ATOM 850 C CA . MET A 1 105 ? -7.824 6.339 -5.936 1.00 93.50 105 MET A CA 1
ATOM 851 C C . MET A 1 105 ? -6.545 5.880 -6.634 1.00 93.50 105 MET A C 1
ATOM 853 O O . MET A 1 105 ? -6.354 4.681 -6.797 1.00 93.50 105 MET A O 1
ATOM 857 N N . PHE A 1 106 ? -5.636 6.795 -6.976 1.00 92.69 106 PHE A N 1
ATOM 858 C CA . PHE A 1 106 ? -4.341 6.433 -7.553 1.00 92.69 106 PHE A CA 1
ATOM 859 C C . PHE A 1 106 ? -3.538 5.497 -6.631 1.00 92.69 106 PHE A C 1
ATOM 861 O O . PHE A 1 106 ? -3.072 4.440 -7.054 1.00 92.69 106 PHE A O 1
ATOM 868 N N . TRP A 1 107 ? -3.422 5.844 -5.346 1.00 94.69 107 TRP A N 1
ATOM 869 C CA . TRP A 1 107 ? -2.646 5.059 -4.383 1.00 94.69 107 TRP A CA 1
ATOM 870 C C . TRP A 1 107 ? -3.396 3.823 -3.896 1.00 94.69 107 TRP A C 1
ATOM 872 O O . TRP A 1 107 ? -2.789 2.759 -3.768 1.00 94.69 107 TRP A O 1
ATOM 882 N N . ALA A 1 108 ? -4.718 3.927 -3.724 1.00 97.44 108 ALA A N 1
ATOM 883 C CA . ALA A 1 108 ? -5.551 2.771 -3.412 1.00 97.44 108 ALA A CA 1
ATOM 884 C C . ALA A 1 108 ? -5.486 1.709 -4.528 1.00 97.44 108 ALA A C 1
ATOM 886 O O . ALA A 1 108 ? -5.302 0.528 -4.238 1.00 97.44 108 ALA A O 1
ATOM 887 N N . ALA A 1 109 ? -5.545 2.125 -5.799 1.00 97.00 109 ALA A N 1
ATOM 888 C CA . ALA A 1 109 ? -5.389 1.235 -6.948 1.00 97.00 109 ALA A CA 1
ATOM 889 C C . ALA A 1 109 ? -3.971 0.650 -7.039 1.00 97.00 109 ALA A C 1
ATOM 891 O O . ALA A 1 109 ? -3.822 -0.547 -7.280 1.00 97.00 109 ALA A O 1
ATOM 892 N N . ARG A 1 110 ? -2.925 1.453 -6.781 1.00 96.94 110 ARG A N 1
ATOM 893 C CA . ARG A 1 110 ? -1.536 0.961 -6.745 1.00 96.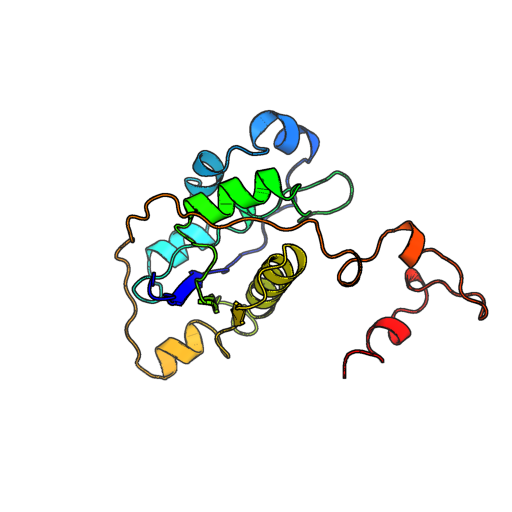94 110 ARG A CA 1
ATOM 894 C C . ARG A 1 110 ? -1.348 -0.129 -5.690 1.00 96.94 110 ARG A C 1
ATOM 896 O O . ARG A 1 110 ? -0.703 -1.129 -5.990 1.00 96.94 110 ARG A O 1
ATOM 903 N N . ALA A 1 111 ? -1.895 0.051 -4.486 1.00 98.25 111 ALA A N 1
ATOM 904 C CA . ALA A 1 111 ? -1.846 -0.950 -3.421 1.00 98.25 111 ALA A CA 1
ATOM 905 C C . ALA A 1 111 ? -2.694 -2.190 -3.759 1.00 98.25 111 ALA A C 1
ATOM 907 O O . ALA A 1 111 ? -2.228 -3.312 -3.583 1.00 98.25 111 ALA A O 1
ATOM 908 N N . TRP A 1 112 ? -3.891 -2.006 -4.322 1.00 98.62 112 TRP A N 1
ATOM 909 C CA . TRP A 1 112 ? -4.741 -3.099 -4.810 1.00 98.62 112 TRP A CA 1
ATOM 910 C C . TRP A 1 112 ? -4.032 -3.969 -5.853 1.00 98.62 112 TRP A C 1
ATOM 912 O O . TRP A 1 112 ? -4.031 -5.195 -5.735 1.00 98.62 112 TRP A O 1
ATOM 922 N N . TRP A 1 113 ? -3.381 -3.342 -6.836 1.00 98.44 113 TRP A N 1
ATOM 923 C CA . TRP A 1 113 ? -2.600 -4.047 -7.850 1.00 98.44 113 TRP A CA 1
ATOM 924 C C . TRP A 1 113 ? -1.432 -4.802 -7.212 1.00 98.44 113 TRP A C 1
ATOM 926 O O . TRP A 1 113 ? -1.222 -5.963 -7.538 1.00 98.44 113 TRP A O 1
ATOM 936 N N . THR A 1 114 ? -0.741 -4.210 -6.231 1.00 98.50 114 THR A N 1
ATOM 937 C CA . THR A 1 114 ? 0.348 -4.884 -5.503 1.00 98.50 114 THR A CA 1
ATOM 938 C C . THR A 1 114 ? -0.105 -6.202 -4.898 1.00 98.50 114 THR A C 1
ATOM 940 O O . THR A 1 114 ? 0.545 -7.220 -5.113 1.00 98.50 114 THR A O 1
ATOM 943 N N . PHE A 1 115 ? -1.233 -6.219 -4.183 1.00 98.56 115 PHE A N 1
ATOM 944 C CA . PHE A 1 115 ? -1.747 -7.464 -3.608 1.00 98.56 115 PHE A CA 1
ATOM 945 C C . PHE A 1 115 ? -2.034 -8.518 -4.676 1.00 98.56 115 PHE A C 1
ATOM 947 O O . PHE A 1 115 ? -1.687 -9.680 -4.471 1.00 98.56 115 PHE A O 1
ATOM 954 N N . LYS A 1 116 ? -2.588 -8.118 -5.828 1.00 98.31 116 LYS A N 1
ATOM 955 C CA . LYS A 1 116 ? -2.805 -9.029 -6.958 1.00 98.31 116 LYS A CA 1
ATOM 956 C C . LYS A 1 116 ? -1.501 -9.584 -7.527 1.00 98.31 116 LYS A C 1
ATOM 958 O O . LYS A 1 116 ? -1.434 -10.787 -7.741 1.00 98.31 116 LYS A O 1
ATOM 963 N N . VAL A 1 117 ? -0.477 -8.747 -7.705 1.00 98.19 117 VAL A N 1
ATOM 964 C CA . VAL A 1 117 ? 0.845 -9.180 -8.192 1.00 98.19 117 VAL A CA 1
ATOM 965 C C . VAL A 1 117 ? 1.469 -10.219 -7.260 1.00 98.19 117 VAL A C 1
ATOM 967 O O . VAL A 1 117 ? 2.076 -11.168 -7.736 1.00 98.19 117 VAL A O 1
ATOM 970 N N . TYR A 1 118 ? 1.279 -10.101 -5.943 1.00 98.50 118 TYR A N 1
ATOM 971 C CA . TYR A 1 118 ? 1.719 -11.125 -4.982 1.00 98.50 118 TYR A CA 1
ATOM 972 C C . TYR A 1 118 ? 0.699 -12.263 -4.765 1.00 98.50 118 TYR A C 1
ATOM 974 O O . TYR A 1 118 ? 0.807 -13.011 -3.788 1.00 98.50 118 TYR A O 1
ATOM 982 N N . GL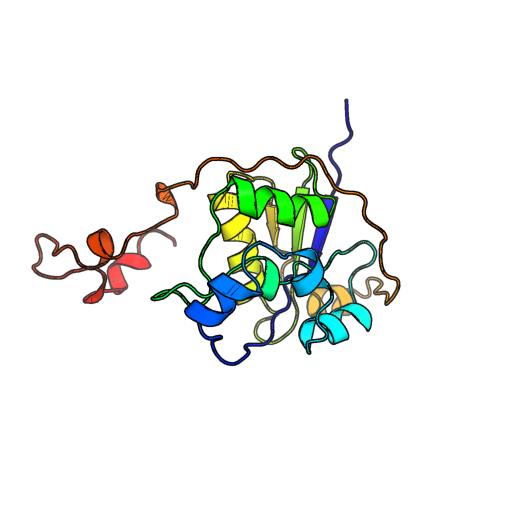Y A 1 119 ? -0.301 -12.407 -5.642 1.00 97.69 119 GLY A N 1
ATOM 983 C CA . GLY A 1 119 ? -1.261 -13.518 -5.655 1.00 97.69 119 GLY A CA 1
ATOM 984 C C . GLY A 1 119 ? -2.407 -13.438 -4.638 1.00 97.69 119 GLY A C 1
ATOM 985 O O . GLY A 1 119 ? -3.108 -14.428 -4.418 1.00 97.69 119 GLY A O 1
ATOM 986 N N . HIS A 1 120 ? -2.629 -12.288 -3.995 1.00 98.00 120 HIS A N 1
ATOM 987 C CA . HIS A 1 120 ? -3.760 -12.075 -3.090 1.00 98.00 120 HIS A CA 1
ATOM 988 C C . HIS A 1 120 ? -4.926 -11.397 -3.825 1.00 98.00 120 HIS A C 1
ATOM 990 O O . HIS A 1 120 ? -5.014 -10.174 -3.923 1.00 98.00 120 HIS A O 1
ATOM 996 N N . HIS A 1 121 ? -5.855 -12.207 -4.340 1.00 96.94 121 HIS A N 1
ATOM 997 C CA . HIS A 1 121 ? -6.962 -11.724 -5.177 1.00 96.94 121 HIS A CA 1
ATOM 998 C C . HIS A 1 121 ? -8.186 -11.235 -4.395 1.00 96.94 121 HIS A C 1
ATOM 1000 O O . HIS A 1 121 ? -9.024 -10.528 -4.958 1.00 96.94 121 HIS A O 1
ATOM 1006 N N . LYS A 1 122 ? -8.303 -11.577 -3.105 1.00 97.62 122 LYS A N 1
ATOM 1007 C CA . LYS A 1 122 ? -9.419 -11.164 -2.243 1.00 97.62 122 LYS A CA 1
ATOM 1008 C C . LYS A 1 122 ? -9.210 -9.739 -1.720 1.00 97.62 122 LYS A C 1
ATOM 1010 O O . LYS A 1 122 ? -9.150 -9.486 -0.521 1.00 97.62 122 LYS A O 1
ATOM 1015 N N . VAL A 1 123 ? -9.078 -8.807 -2.658 1.00 98.44 123 VAL A N 1
ATOM 1016 C CA . VAL A 1 123 ? -8.767 -7.402 -2.406 1.00 98.44 123 VAL A CA 1
ATOM 1017 C C . VAL A 1 123 ? -9.729 -6.491 -3.165 1.00 98.44 123 VAL A C 1
ATOM 1019 O O . VAL A 1 123 ? -10.040 -6.712 -4.338 1.00 98.44 123 VAL A O 1
ATOM 1022 N N . SER A 1 124 ? -10.226 -5.454 -2.497 1.00 98.56 124 SER A N 1
ATOM 1023 C CA . SER A 1 124 ? -11.178 -4.486 -3.053 1.00 98.56 124 SER A CA 1
ATOM 1024 C C . SER A 1 124 ? -10.781 -3.061 -2.686 1.00 98.56 124 SER A C 1
ATOM 1026 O O . SER A 1 124 ? -10.083 -2.845 -1.700 1.00 98.56 124 SER A O 1
ATOM 1028 N N . VAL A 1 125 ? -11.238 -2.087 -3.471 1.00 98.56 125 VAL A N 1
ATOM 1029 C CA . VAL A 1 125 ? -11.053 -0.660 -3.182 1.00 98.56 125 VAL A CA 1
ATOM 1030 C C . VAL A 1 125 ? -12.381 -0.064 -2.722 1.00 98.56 125 VAL A C 1
ATOM 1032 O O . VAL A 1 125 ? -13.416 -0.296 -3.348 1.00 98.56 125 VAL A O 1
ATOM 1035 N N . LEU A 1 126 ? -12.361 0.709 -1.636 1.00 98.19 126 LEU A N 1
ATOM 1036 C CA . LEU A 1 126 ? -13.513 1.479 -1.179 1.00 98.19 126 LEU A CA 1
ATOM 1037 C C . LEU A 1 126 ? -13.753 2.652 -2.134 1.00 98.19 126 LEU A C 1
ATOM 1039 O O . LEU A 1 126 ? -12.994 3.625 -2.153 1.00 98.19 126 LEU A O 1
ATOM 1043 N N . ASN A 1 127 ? -14.826 2.561 -2.918 1.00 97.06 127 ASN A N 1
ATOM 1044 C CA . ASN A 1 127 ? -15.188 3.592 -3.883 1.00 97.06 127 ASN A CA 1
ATOM 1045 C C . ASN A 1 127 ? -15.410 4.951 -3.194 1.00 97.06 127 ASN A C 1
ATOM 1047 O O . ASN A 1 127 ? -16.176 5.057 -2.237 1.00 97.06 127 ASN A O 1
ATOM 1051 N N . GLY A 1 128 ? -14.737 5.990 -3.693 1.00 96.44 128 GLY A N 1
ATOM 1052 C CA . GLY A 1 128 ? -14.815 7.347 -3.150 1.00 96.44 128 GLY A CA 1
ATOM 1053 C C . GLY A 1 128 ? -13.999 7.588 -1.871 1.00 96.44 128 GLY A C 1
ATOM 1054 O O . GLY A 1 128 ? -14.017 8.707 -1.355 1.00 96.44 128 GLY A O 1
ATOM 1055 N N . GLY A 1 129 ? -13.248 6.588 -1.394 1.00 97.69 129 GLY A N 1
ATOM 1056 C CA . GLY A 1 129 ? -12.277 6.736 -0.307 1.00 97.69 129 GLY A CA 1
ATOM 1057 C C . GLY A 1 129 ? -12.879 7.201 1.025 1.00 97.69 129 GLY A C 1
ATOM 1058 O O . GLY A 1 129 ? -14.075 7.041 1.287 1.00 97.69 129 GLY A O 1
ATOM 1059 N N . LEU A 1 130 ? -12.036 7.793 1.877 1.00 98.00 130 LEU A N 1
ATOM 1060 C CA . LEU A 1 130 ? -12.447 8.274 3.204 1.00 98.00 130 LEU A CA 1
ATOM 1061 C C . LEU A 1 130 ? -13.522 9.373 3.126 1.00 98.00 130 LEU A C 1
ATOM 1063 O O . LEU A 1 130 ? -14.418 9.427 3.964 1.00 98.00 130 LEU A O 1
ATOM 1067 N N . GLU A 1 131 ? -13.481 10.222 2.098 1.00 97.25 131 GLU A N 1
ATOM 1068 C CA . GLU A 1 131 ? -14.450 11.312 1.937 1.00 97.25 131 GLU A CA 1
ATOM 1069 C C . GLU A 1 131 ? -15.870 10.792 1.684 1.00 97.25 131 GLU A C 1
ATOM 1071 O O . GLU A 1 131 ? -16.829 11.279 2.288 1.00 97.25 131 GLU A O 1
ATOM 1076 N N . ALA A 1 132 ? -16.030 9.765 0.842 1.00 97.75 132 ALA A N 1
ATOM 1077 C CA . ALA A 1 132 ? -17.335 9.140 0.626 1.00 97.75 132 ALA A CA 1
ATOM 1078 C C . ALA A 1 132 ? -17.842 8.422 1.886 1.00 97.75 132 ALA A C 1
ATOM 1080 O O . ALA A 1 132 ? -19.029 8.519 2.206 1.00 97.75 132 ALA A O 1
ATOM 1081 N N . TRP A 1 133 ? -16.945 7.771 2.636 1.00 98.19 133 TRP A N 1
ATOM 1082 C CA . TRP A 1 133 ? -17.263 7.158 3.929 1.00 98.19 133 TRP A CA 1
ATOM 1083 C C . TRP A 1 133 ? -17.825 8.184 4.924 1.00 98.19 133 TRP A C 1
ATOM 1085 O O . TRP A 1 133 ? -18.897 7.977 5.498 1.00 98.19 133 TRP A O 1
ATOM 1095 N N . LYS A 1 134 ? -17.157 9.335 5.059 1.00 98.00 134 LYS A N 1
ATOM 1096 C CA . LYS A 1 134 ? -17.600 10.447 5.915 1.00 98.00 134 LYS A CA 1
ATOM 1097 C C . LYS A 1 134 ? -18.901 11.074 5.420 1.00 98.00 134 LYS A C 1
ATOM 1099 O O . LYS A 1 134 ? -19.793 11.353 6.219 1.00 98.00 134 LYS A O 1
ATOM 1104 N N . LYS A 1 135 ? -19.058 11.251 4.104 1.00 97.88 135 LYS A N 1
ATOM 1105 C CA . LYS A 1 135 ? -20.294 11.777 3.498 1.00 97.88 135 LYS A CA 1
ATOM 1106 C C . LYS A 1 135 ? -21.502 10.874 3.767 1.00 97.88 135 LYS A C 1
ATOM 1108 O O . LYS A 1 135 ? -22.610 11.378 3.940 1.00 97.88 135 LYS A O 1
ATOM 1113 N N . ALA A 1 136 ? -21.284 9.563 3.860 1.00 98.19 136 ALA A N 1
ATOM 1114 C CA . ALA A 1 136 ? -22.292 8.592 4.280 1.00 98.19 136 ALA A CA 1
ATOM 1115 C C . ALA A 1 136 ? -22.578 8.607 5.799 1.00 98.19 136 ALA A C 1
ATOM 1117 O O . ALA A 1 136 ? -23.397 7.822 6.265 1.00 98.19 136 ALA A O 1
ATOM 1118 N N . LYS A 1 137 ? -21.952 9.516 6.565 1.00 98.25 137 LYS A N 1
ATOM 1119 C CA . LYS A 1 137 ? -22.076 9.664 8.028 1.00 98.25 137 LYS A CA 1
ATOM 1120 C C . LYS A 1 137 ? -21.616 8.435 8.819 1.00 98.25 137 LYS A C 1
ATOM 1122 O O . LYS A 1 137 ? -22.075 8.213 9.938 1.00 98.25 137 LYS A O 1
ATOM 1127 N N . ASN A 1 138 ? -20.703 7.651 8.251 1.00 98.25 138 ASN A N 1
ATOM 1128 C CA . ASN A 1 138 ? -20.082 6.536 8.954 1.00 98.25 138 ASN A CA 1
ATOM 1129 C C . ASN A 1 138 ? -19.004 7.034 9.936 1.00 98.25 138 ASN A C 1
ATOM 1131 O O . ASN A 1 138 ? -18.418 8.099 9.715 1.00 98.25 138 ASN A O 1
ATOM 1135 N N . PRO A 1 139 ? -18.722 6.281 11.016 1.00 98.00 139 PRO A N 1
ATOM 1136 C CA . PRO A 1 139 ? -17.789 6.713 12.048 1.00 98.00 139 PRO A CA 1
ATOM 1137 C C . PRO A 1 139 ? -16.342 6.740 11.554 1.00 98.00 139 PRO A C 1
ATOM 1139 O O . PRO A 1 139 ? -15.933 5.950 10.703 1.00 98.00 139 PRO A O 1
ATOM 1142 N N . VAL A 1 140 ? -15.561 7.622 12.165 1.00 98.56 140 VAL A N 1
ATOM 1143 C CA . VAL A 1 140 ? -14.103 7.719 12.061 1.00 98.56 140 VAL A CA 1
ATOM 1144 C C . VAL A 1 140 ? -13.520 7.728 13.470 1.00 98.56 140 VAL A C 1
ATOM 1146 O O . VAL A 1 140 ? -14.234 8.020 14.431 1.00 98.56 140 VAL A O 1
ATOM 1149 N N . THR A 1 141 ? -12.245 7.392 13.606 1.00 98.56 141 THR A N 1
ATOM 1150 C CA . THR A 1 141 ? -11.544 7.393 14.893 1.00 98.56 141 THR A CA 1
ATOM 1151 C C . THR A 1 141 ? -10.100 7.867 14.741 1.00 98.56 141 THR A C 1
ATOM 1153 O O . THR A 1 141 ? -9.563 7.890 13.634 1.00 98.56 141 THR A O 1
ATOM 1156 N N . SER A 1 142 ? -9.482 8.237 15.860 1.00 98.06 142 SER A N 1
ATOM 1157 C CA . SER A 1 142 ? -8.032 8.401 16.022 1.00 98.06 142 SER A CA 1
ATOM 1158 C C . SER A 1 142 ? -7.413 7.279 16.874 1.00 98.06 142 SER A C 1
ATOM 1160 O O . SER A 1 142 ? -6.217 7.307 17.163 1.00 98.06 142 SER A O 1
ATOM 1162 N N . ASP A 1 143 ? -8.215 6.299 17.300 1.00 96.62 143 ASP A N 1
ATOM 1163 C CA . ASP A 1 143 ? -7.766 5.175 18.121 1.00 96.62 143 ASP A CA 1
ATOM 1164 C C . ASP A 1 143 ? -6.955 4.182 17.289 1.00 96.62 143 ASP A C 1
ATOM 1166 O O . ASP A 1 143 ? -7.466 3.531 16.379 1.00 96.62 143 ASP A O 1
ATOM 1170 N N . MET A 1 144 ? -5.680 4.028 17.637 1.00 93.00 144 MET A N 1
ATOM 1171 C CA . MET A 1 144 ? -4.775 3.124 16.936 1.00 93.00 144 MET A CA 1
ATOM 1172 C C . MET A 1 144 ? -5.040 1.665 17.319 1.00 93.00 144 MET A C 1
ATOM 1174 O O . MET A 1 144 ? -5.095 1.312 18.499 1.00 93.00 144 MET A O 1
ATOM 1178 N N . VAL A 1 145 ? -5.122 0.789 16.318 1.00 91.00 145 VAL A N 1
ATOM 1179 C CA . VAL A 1 145 ? -5.232 -0.659 16.533 1.00 91.00 145 VAL A CA 1
ATOM 1180 C C . VAL A 1 145 ? -3.862 -1.249 16.859 1.00 91.00 145 VAL A C 1
ATOM 1182 O O . VAL A 1 145 ? -2.879 -1.004 16.161 1.00 91.00 145 VAL A O 1
ATOM 1185 N N . VAL A 1 146 ? -3.803 -2.091 17.892 1.00 87.94 146 VAL A N 1
ATOM 1186 C CA . VAL A 1 146 ? -2.637 -2.941 18.155 1.00 87.94 146 VAL A CA 1
ATOM 1187 C C . VAL A 1 146 ? -2.801 -4.241 17.376 1.00 87.94 146 VAL A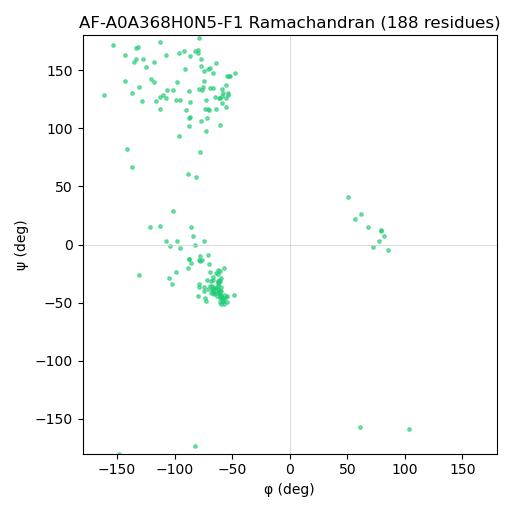 C 1
ATOM 1189 O O . VAL A 1 146 ? -3.635 -5.078 17.722 1.00 87.94 146 VAL A O 1
A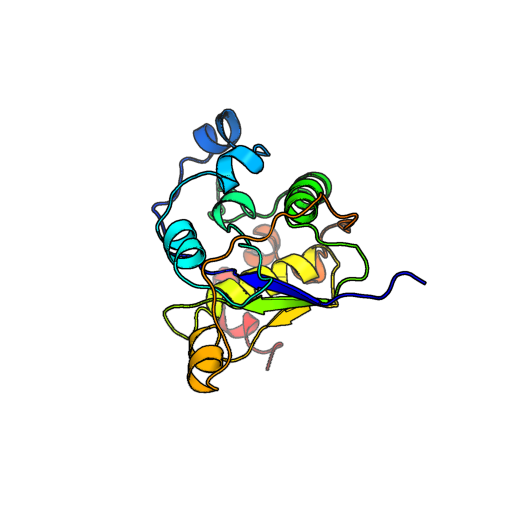TOM 1192 N N . VAL A 1 147 ? -1.997 -4.419 16.330 1.00 92.12 147 VAL A N 1
ATOM 1193 C CA . VAL A 1 147 ? -1.983 -5.644 15.522 1.00 92.12 147 VAL A CA 1
ATOM 1194 C C . VAL A 1 147 ? -0.853 -6.573 15.953 1.00 92.12 147 VAL A C 1
ATOM 1196 O O . VAL A 1 147 ? 0.260 -6.141 16.253 1.00 92.12 147 VAL A O 1
ATOM 1199 N N . LYS A 1 148 ? -1.143 -7.874 15.995 1.00 94.25 148 LYS A N 1
ATOM 1200 C CA . LYS A 1 148 ? -0.117 -8.920 16.084 1.00 94.25 148 LYS A CA 1
ATOM 1201 C C . LYS A 1 148 ? 0.263 -9.346 14.669 1.00 94.25 148 LYS A C 1
ATOM 1203 O O . LYS A 1 148 ? -0.611 -9.292 13.805 1.00 94.25 148 LYS A O 1
ATOM 1208 N N . PRO A 1 149 ? 1.503 -9.807 14.431 1.00 96.81 149 PRO A N 1
ATOM 1209 C CA . PRO A 1 149 ? 1.880 -10.306 13.122 1.00 96.81 149 PRO A CA 1
ATOM 1210 C C . PRO A 1 149 ? 0.917 -11.386 12.617 1.00 96.81 149 PRO A C 1
ATOM 1212 O O . PRO A 1 149 ? 0.630 -12.341 13.341 1.00 96.81 149 PRO A O 1
ATOM 1215 N N . GLY A 1 150 ? 0.410 -11.212 11.399 1.00 96.81 150 GLY A N 1
ATOM 1216 C CA . GLY A 1 150 ? -0.479 -12.173 10.751 1.00 96.81 150 GLY A CA 1
ATOM 1217 C C . GLY A 1 150 ? 0.278 -13.321 10.079 1.00 96.81 150 GLY A C 1
ATOM 1218 O O . GLY A 1 150 ? 1.500 -13.444 10.197 1.00 96.81 150 GLY A O 1
ATOM 1219 N N . ASN A 1 151 ? -0.452 -14.162 9.345 1.00 97.56 151 ASN A N 1
ATOM 1220 C CA . ASN A 1 151 ? 0.092 -15.334 8.648 1.00 97.56 151 ASN A CA 1
ATOM 1221 C C . ASN A 1 151 ? 0.054 -15.238 7.110 1.00 97.56 151 ASN A C 1
ATOM 1223 O O . ASN A 1 151 ? 0.205 -16.259 6.441 1.00 97.56 151 ASN A O 1
ATOM 1227 N N . TRP A 1 152 ? -0.144 -14.042 6.537 1.00 97.88 152 TRP A N 1
ATOM 1228 C CA . TRP A 1 152 ? -0.179 -13.849 5.081 1.00 97.88 152 TRP A CA 1
ATOM 1229 C C . TRP A 1 152 ? 1.056 -14.440 4.386 1.00 97.88 152 TRP A C 1
ATOM 1231 O O . TRP A 1 152 ? 2.153 -14.428 4.946 1.00 97.88 152 TRP A O 1
ATOM 1241 N N . VAL A 1 153 ? 0.876 -14.981 3.182 1.00 97.88 153 VAL A N 1
ATOM 1242 C CA . VAL A 1 153 ? 1.943 -15.629 2.407 1.00 97.88 153 VAL A CA 1
ATOM 1243 C C . VAL A 1 153 ? 1.972 -15.025 1.013 1.00 97.88 153 VAL A C 1
ATOM 1245 O O . VAL A 1 153 ? 0.960 -15.078 0.308 1.00 97.88 153 VAL A O 1
ATOM 1248 N N . ALA A 1 154 ? 3.121 -14.487 0.611 1.00 97.88 154 ALA A N 1
ATOM 1249 C CA . ALA A 1 154 ? 3.293 -13.963 -0.738 1.00 97.88 154 ALA A CA 1
ATOM 1250 C C . ALA A 1 154 ? 3.430 -15.113 -1.747 1.00 97.88 154 ALA A C 1
ATOM 1252 O O . ALA A 1 154 ? 4.109 -16.112 -1.492 1.00 97.88 154 ALA A O 1
ATOM 1253 N N . LYS A 1 155 ? 2.823 -14.970 -2.926 1.00 98.06 155 LYS A N 1
ATOM 1254 C CA . LYS A 1 155 ? 3.152 -15.802 -4.092 1.00 98.06 155 LYS A CA 1
ATOM 1255 C C . LYS A 1 155 ? 4.329 -15.193 -4.864 1.00 98.06 155 LYS A C 1
ATOM 1257 O O . LYS A 1 155 ? 4.637 -14.014 -4.662 1.00 98.06 155 LYS A O 1
ATOM 1262 N N . PRO A 1 156 ? 5.005 -15.975 -5.732 1.00 98.00 156 PRO A N 1
ATOM 1263 C CA . PRO A 1 156 ? 5.850 -15.402 -6.775 1.00 98.00 156 PRO A CA 1
ATOM 1264 C C . PRO A 1 156 ? 5.106 -14.281 -7.504 1.00 98.00 156 PRO A C 1
ATOM 1266 O O . PRO A 1 156 ? 3.880 -14.341 -7.612 1.00 98.00 156 PRO A O 1
ATOM 1269 N N . LEU A 1 157 ? 5.844 -13.268 -7.957 1.00 97.50 157 LEU A N 1
ATOM 1270 C CA . LEU A 1 157 ? 5.246 -12.158 -8.689 1.00 97.50 157 LEU A CA 1
ATOM 1271 C C . LEU A 1 157 ? 4.518 -12.703 -9.920 1.00 97.50 157 LEU A C 1
ATOM 1273 O O . LEU A 1 157 ? 5.084 -13.497 -10.670 1.00 97.50 157 LEU A O 1
ATOM 1277 N N . ASP A 1 158 ? 3.273 -12.286 -10.110 1.00 96.56 158 ASP A N 1
ATOM 1278 C CA . ASP A 1 158 ? 2.530 -12.578 -11.327 1.00 96.56 158 ASP A CA 1
ATOM 1279 C C . ASP A 1 158 ? 3.092 -11.729 -12.472 1.00 96.56 158 ASP A C 1
ATOM 1281 O O . ASP A 1 158 ? 2.773 -10.547 -12.615 1.00 96.56 158 ASP A O 1
ATOM 1285 N N . GLU A 1 159 ? 3.968 -12.340 -13.267 1.00 93.50 159 GLU A N 1
ATOM 1286 C CA . GLU A 1 159 ? 4.635 -11.695 -14.400 1.00 93.50 159 GLU A CA 1
ATOM 1287 C C . GLU A 1 159 ? 3.642 -11.232 -15.475 1.00 93.50 159 GLU A C 1
ATOM 1289 O O . GLU A 1 159 ? 3.938 -10.278 -16.183 1.00 93.50 159 GLU A O 1
ATOM 1294 N N . SER A 1 160 ? 2.429 -11.802 -15.546 1.00 93.75 160 SER A N 1
ATOM 1295 C CA . SER A 1 160 ? 1.396 -11.341 -16.492 1.00 93.75 160 SER A CA 1
ATOM 1296 C C . SER A 1 160 ? 0.810 -9.968 -16.140 1.00 93.75 160 SER A C 1
ATOM 1298 O O . SER A 1 160 ? 0.185 -9.316 -16.975 1.00 93.75 160 SER A O 1
ATOM 1300 N N . LEU A 1 161 ? 1.010 -9.520 -14.898 1.00 93.50 161 LEU A N 1
ATOM 1301 C CA . LEU A 1 161 ? 0.611 -8.199 -14.415 1.00 93.50 161 LEU A CA 1
ATOM 1302 C C . LEU A 1 161 ? 1.771 -7.198 -14.431 1.00 93.50 161 LEU A C 1
ATOM 1304 O O . LEU A 1 161 ? 1.598 -6.065 -13.972 1.00 93.50 161 LEU A O 1
ATOM 1308 N N . LEU A 1 162 ? 2.940 -7.614 -14.919 1.00 92.19 162 LEU A N 1
ATOM 1309 C CA . LEU A 1 162 ? 4.157 -6.823 -14.998 1.00 92.19 162 LEU A CA 1
ATOM 1310 C C . LEU A 1 162 ? 4.573 -6.655 -16.457 1.00 92.19 162 LEU A C 1
ATOM 1312 O O . LEU A 1 162 ? 4.212 -7.435 -17.328 1.00 92.19 162 LEU A O 1
ATOM 1316 N N . ILE A 1 163 ? 5.346 -5.606 -16.710 1.00 89.25 163 ILE A N 1
ATOM 1317 C CA . ILE A 1 163 ? 6.038 -5.433 -17.978 1.00 89.25 163 ILE A CA 1
ATOM 1318 C C . ILE A 1 163 ? 7.453 -4.951 -17.691 1.00 89.25 163 ILE A C 1
ATOM 1320 O O . ILE A 1 163 ? 7.669 -4.035 -16.888 1.00 89.25 163 ILE A O 1
ATOM 1324 N N . THR A 1 164 ? 8.422 -5.613 -18.304 1.00 89.12 164 THR A N 1
ATOM 1325 C CA . THR A 1 164 ? 9.839 -5.269 -18.191 1.00 89.12 164 THR A CA 1
ATOM 1326 C C . THR A 1 164 ? 10.196 -4.100 -19.105 1.00 89.12 164 THR A C 1
ATOM 1328 O O . THR A 1 164 ? 9.449 -3.729 -20.015 1.00 89.12 164 THR A O 1
ATOM 1331 N N . PHE A 1 165 ? 11.361 -3.496 -18.872 1.00 88.06 165 PHE A N 1
ATOM 1332 C CA . PHE A 1 165 ? 11.877 -2.468 -19.774 1.00 88.06 165 PHE A CA 1
ATOM 1333 C C . PHE A 1 165 ? 12.134 -3.050 -21.170 1.00 88.06 165 PHE A C 1
ATOM 1335 O O . PHE A 1 165 ? 11.780 -2.436 -22.172 1.00 88.06 165 PHE A O 1
ATOM 1342 N N . GLU A 1 166 ? 12.689 -4.258 -21.226 1.00 89.31 166 GLU A N 1
ATOM 1343 C CA . GLU A 1 166 ? 12.990 -4.982 -22.457 1.00 89.31 166 GLU A CA 1
ATOM 1344 C C . GLU A 1 166 ? 11.725 -5.249 -23.284 1.00 89.31 166 GLU A C 1
ATOM 1346 O O . GLU A 1 166 ? 11.742 -5.103 -24.505 1.00 89.31 166 GLU A O 1
ATOM 1351 N N . GLU A 1 167 ? 10.611 -5.598 -22.636 1.00 88.75 167 GLU A N 1
ATOM 1352 C CA . GLU A 1 167 ? 9.313 -5.774 -23.301 1.00 88.75 167 GLU A CA 1
ATOM 1353 C C . GLU A 1 167 ? 8.709 -4.447 -23.769 1.00 88.75 167 GLU A C 1
ATOM 1355 O O . GLU A 1 167 ? 8.148 -4.388 -24.863 1.00 88.75 167 GLU A O 1
ATOM 1360 N N . LEU A 1 168 ? 8.851 -3.375 -22.981 1.00 86.75 168 LEU A N 1
ATOM 1361 C CA . LEU A 1 168 ? 8.395 -2.035 -23.365 1.00 86.75 168 LEU A CA 1
ATOM 1362 C C . LEU A 1 168 ? 9.155 -1.470 -24.571 1.00 86.75 168 LEU A C 1
ATOM 1364 O O . LEU A 1 168 ? 8.551 -0.783 -25.402 1.00 86.75 168 LEU A O 1
ATOM 1368 N N . ASP A 1 169 ? 10.461 -1.730 -24.653 1.00 89.50 169 ASP A N 1
ATOM 1369 C CA . ASP A 1 169 ? 11.349 -1.210 -25.700 1.00 89.50 169 ASP A CA 1
ATOM 1370 C C . ASP A 1 169 ? 11.386 -2.096 -26.955 1.00 89.50 169 ASP A C 1
ATOM 1372 O O . ASP A 1 169 ? 11.829 -1.673 -28.026 1.00 89.50 169 ASP A O 1
ATOM 1376 N N . LYS A 1 170 ? 10.855 -3.321 -26.870 1.00 89.38 170 LYS A N 1
ATOM 1377 C CA . LYS A 1 170 ? 10.764 -4.231 -28.012 1.00 89.38 170 LYS A CA 1
ATOM 1378 C C . LYS A 1 170 ? 9.947 -3.606 -29.147 1.00 89.38 170 LYS A C 1
ATOM 1380 O O . LYS A 1 170 ? 8.771 -3.279 -28.997 1.00 89.38 170 LYS A O 1
ATOM 1385 N N . VAL A 1 171 ? 10.574 -3.483 -30.316 1.00 88.50 171 VAL A N 1
ATOM 1386 C CA . VAL A 1 171 ? 9.936 -2.962 -31.531 1.00 88.50 171 VAL A CA 1
ATOM 1387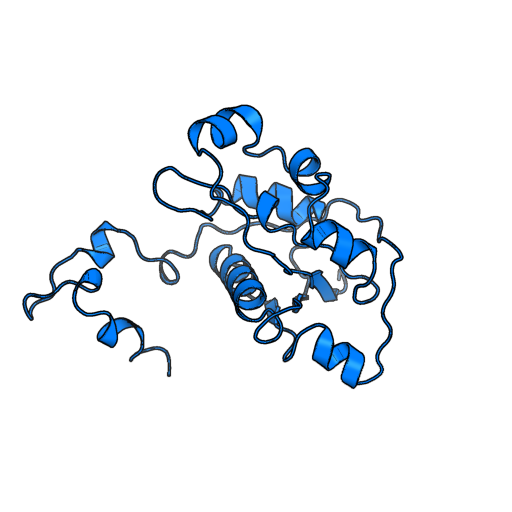 C C . VAL A 1 171 ? 8.949 -3.991 -32.086 1.00 88.50 171 VAL A C 1
ATOM 1389 O O . VAL A 1 171 ? 9.309 -5.140 -32.352 1.00 88.50 171 VAL A O 1
ATOM 1392 N N . ASN A 1 172 ? 7.698 -3.571 -32.265 1.00 83.69 172 ASN A N 1
ATOM 1393 C CA . ASN A 1 172 ? 6.638 -4.385 -32.852 1.00 83.69 172 ASN A CA 1
ATOM 1394 C C . ASN A 1 172 ? 6.738 -4.408 -34.393 1.00 83.69 172 ASN A C 1
ATOM 1396 O O . ASN A 1 172 ? 7.456 -3.594 -34.978 1.00 83.69 172 ASN A O 1
ATOM 1400 N N . PRO A 1 173 ? 6.005 -5.301 -35.091 1.00 89.44 173 PRO A N 1
ATOM 1401 C CA . PRO A 1 173 ? 6.043 -5.394 -36.556 1.00 89.44 173 PRO A CA 1
ATOM 1402 C C . PRO A 1 173 ? 5.687 -4.106 -37.317 1.00 89.44 173 PRO A C 1
ATOM 1404 O O . PRO A 1 173 ? 6.056 -3.967 -38.478 1.00 89.44 173 PRO A O 1
ATOM 1407 N N . ASP A 1 174 ? 4.993 -3.159 -36.683 1.00 87.19 174 ASP A N 1
ATOM 1408 C CA . ASP A 1 174 ? 4.686 -1.838 -37.245 1.00 87.19 174 ASP A CA 1
ATOM 1409 C C . ASP A 1 174 ? 5.817 -0.807 -37.059 1.00 87.19 174 ASP A C 1
ATOM 1411 O O . ASP A 1 174 ? 5.644 0.374 -37.360 1.00 87.19 174 ASP A O 1
ATOM 1415 N N . GLY A 1 175 ? 6.977 -1.250 -36.570 1.00 89.50 175 GLY A N 1
ATOM 1416 C CA . GLY A 1 175 ? 8.184 -0.443 -36.427 1.00 89.50 175 GLY A CA 1
ATOM 1417 C C . GLY A 1 175 ? 8.221 0.434 -35.177 1.00 89.50 175 GLY A C 1
ATOM 1418 O O . GLY A 1 175 ? 9.149 1.232 -35.051 1.00 89.50 175 GLY A O 1
ATOM 1419 N N . LYS A 1 176 ? 7.259 0.297 -34.253 1.00 86.56 176 LYS A N 1
ATOM 1420 C CA . LYS A 1 176 ? 7.212 1.064 -32.997 1.00 86.56 176 LYS A CA 1
ATOM 1421 C C . LYS A 1 176 ? 7.244 0.158 -31.771 1.00 86.56 176 LYS A C 1
ATOM 1423 O O . LYS A 1 176 ? 6.622 -0.905 -31.757 1.00 86.56 176 LYS A O 1
ATOM 1428 N N . SER A 1 177 ? 7.932 0.584 -30.717 1.00 87.12 177 SER A N 1
ATOM 1429 C CA . SER A 1 177 ? 7.819 -0.047 -29.395 1.00 87.12 177 SER A CA 1
ATOM 1430 C C . SER A 1 177 ? 6.600 0.475 -28.623 1.00 87.12 177 SER A C 1
ATOM 1432 O O . SER A 1 177 ? 6.007 1.491 -28.997 1.00 87.12 177 SER A O 1
ATOM 1434 N N . LEU A 1 178 ? 6.218 -0.193 -27.527 1.00 84.69 178 LEU A N 1
ATOM 1435 C CA . LEU A 1 178 ? 5.148 0.302 -26.645 1.00 84.69 178 LEU A CA 1
ATOM 1436 C C . LEU A 1 178 ? 5.517 1.651 -26.014 1.00 84.69 178 LEU A C 1
ATOM 1438 O O . LEU A 1 178 ? 4.649 2.497 -25.818 1.00 84.69 178 LEU A O 1
ATOM 1442 N N . PHE A 1 179 ? 6.807 1.889 -25.763 1.00 82.19 179 PHE A N 1
ATOM 1443 C CA . PHE A 1 179 ? 7.296 3.179 -25.270 1.00 82.19 179 PHE A CA 1
ATOM 1444 C C . PHE A 1 179 ? 7.030 4.332 -26.254 1.00 82.19 179 PHE A C 1
ATOM 1446 O O . PHE A 1 179 ? 6.800 5.470 -25.846 1.00 82.19 179 PHE A O 1
ATOM 1453 N N . GLN A 1 180 ? 7.050 4.036 -27.555 1.00 83.75 180 GLN A N 1
ATOM 1454 C CA . GLN A 1 180 ? 6.833 5.009 -28.628 1.00 83.75 180 GLN A CA 1
ATOM 1455 C C . GLN A 1 180 ? 5.352 5.175 -28.998 1.00 83.75 180 GLN A C 1
ATOM 1457 O O . GLN A 1 180 ? 4.985 6.195 -29.584 1.00 83.75 180 GLN A O 1
ATOM 1462 N N . ASP A 1 181 ? 4.504 4.198 -28.667 1.00 82.75 181 ASP A N 1
ATOM 1463 C CA . ASP A 1 181 ? 3.064 4.230 -28.926 1.00 82.75 181 ASP A CA 1
ATOM 1464 C C . ASP A 1 181 ? 2.259 3.621 -27.768 1.00 82.75 181 ASP A C 1
ATOM 1466 O O . ASP A 1 181 ? 1.820 2.468 -27.793 1.00 82.75 181 ASP A O 1
ATOM 1470 N N . LEU A 1 182 ? 2.027 4.447 -26.747 1.00 74.19 182 LEU A N 1
ATOM 1471 C CA . LEU A 1 182 ? 1.268 4.071 -25.553 1.00 74.19 182 LEU A CA 1
ATOM 1472 C C . LEU A 1 182 ? -0.238 3.894 -25.813 1.00 74.19 182 LEU A C 1
ATOM 1474 O O . LEU A 1 182 ? -0.945 3.400 -24.934 1.00 74.19 182 LEU A O 1
ATOM 1478 N N . SER A 1 183 ? -0.753 4.260 -26.996 1.00 74.50 183 SER A N 1
ATOM 1479 C CA . SER A 1 183 ? -2.182 4.095 -27.313 1.00 74.50 183 SER A CA 1
ATOM 1480 C C . SER A 1 183 ? -2.617 2.624 -27.309 1.00 74.50 183 SER A C 1
ATOM 1482 O O . SER A 1 183 ? -3.767 2.319 -26.998 1.00 74.50 183 SER A O 1
ATOM 1484 N N . LYS A 1 184 ? -1.668 1.714 -27.553 1.00 68.31 184 LYS A N 1
ATOM 1485 C CA . LYS A 1 184 ? -1.864 0.260 -27.533 1.00 68.31 184 LYS A CA 1
ATOM 1486 C C . LYS A 1 184 ? -1.951 -0.348 -26.132 1.00 68.31 184 LYS A C 1
ATOM 1488 O O . LYS A 1 184 ? -2.359 -1.493 -26.000 1.00 68.31 184 LYS A O 1
ATOM 1493 N N . VAL A 1 185 ? -1.585 0.400 -25.089 1.00 64.81 185 VAL A N 1
ATOM 1494 C CA . VAL A 1 185 ? -1.665 -0.070 -23.694 1.00 64.81 185 VAL A CA 1
ATOM 1495 C C . VAL A 1 185 ? -3.100 0.018 -23.161 1.00 64.81 185 VAL A C 1
ATOM 1497 O O . VAL A 1 185 ? -3.526 -0.825 -22.379 1.00 64.81 185 VAL A O 1
ATOM 1500 N N . CYS A 1 186 ? -3.876 1.019 -23.588 1.00 50.34 186 CYS A N 1
ATOM 1501 C CA . CYS A 1 186 ? -5.228 1.254 -23.067 1.00 50.34 186 CYS A CA 1
ATOM 1502 C C . CYS A 1 186 ? -6.338 0.480 -23.799 1.00 50.34 186 CYS A C 1
ATOM 1504 O O . CYS A 1 186 ? -7.463 0.455 -23.306 1.00 50.34 186 CYS A O 1
ATOM 1506 N N . SER A 1 187 ? -6.066 -0.128 -24.958 1.00 46.47 187 SER A N 1
ATOM 1507 C CA . SER A 1 187 ? -7.097 -0.766 -25.791 1.00 46.47 187 SER A CA 1
ATOM 1508 C C . SER A 1 187 ? -7.564 -2.140 -25.302 1.00 46.47 187 SER A C 1
ATOM 1510 O O . SER A 1 187 ? -8.589 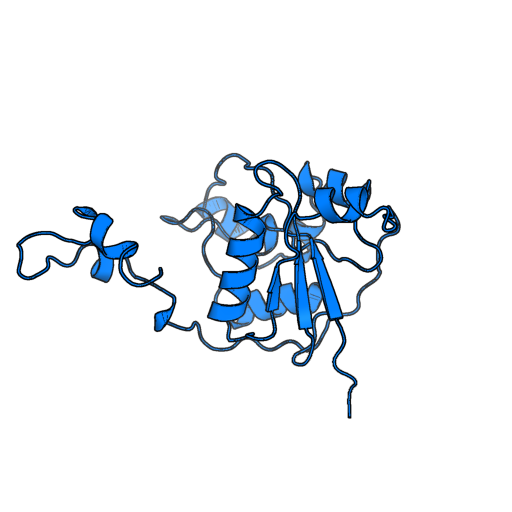-2.612 -25.777 1.00 46.47 187 SER A O 1
ATOM 1512 N N . GLU A 1 188 ? -6.844 -2.779 -24.375 1.00 39.28 188 GLU A N 1
ATOM 1513 C CA . GLU A 1 188 ? -7.180 -4.127 -23.874 1.00 39.28 188 GLU A CA 1
ATOM 1514 C C . GLU A 1 188 ? -7.829 -4.135 -22.477 1.00 39.28 188 GLU A C 1
ATOM 1516 O O . GLU A 1 188 ? -8.194 -5.195 -21.973 1.00 39.28 188 GLU A O 1
ATOM 1521 N N . PHE A 1 189 ? -8.010 -2.968 -21.847 1.00 36.53 189 PHE A N 1
ATOM 1522 C CA . PHE A 1 189 ? -8.516 -2.856 -20.469 1.00 36.53 189 PHE A CA 1
ATOM 1523 C C . PHE A 1 189 ? -9.815 -2.037 -20.331 1.00 36.53 189 PHE A C 1
ATOM 1525 O O . PHE A 1 189 ? -10.177 -1.658 -19.212 1.00 36.53 189 PHE A O 1
ATOM 1532 N N . LEU A 1 190 ? -10.520 -1.783 -21.441 1.00 31.50 190 LEU A N 1
ATOM 1533 C CA . LEU A 1 190 ? -11.865 -1.191 -21.484 1.00 31.50 190 LEU A CA 1
ATOM 1534 C C . LEU A 1 190 ? -12.864 -2.127 -22.166 1.00 31.50 190 LEU A C 1
ATOM 1536 O O . LEU A 1 190 ? -12.516 -2.672 -23.235 1.00 31.50 190 LEU A O 1
#

Organism: Ancylostoma caninum (NCBI:txid29170)

Foldseek 3Di:
DPPAAAAEEEQADDDDPQDDQVCCVPPPQLVLVVLLPDDDPQNVVLLAKDAPRYDYPRQSRQAGCHPPRRGDHDFQVSNLQNVQQSQDAARYQYEYFYDDDVRSVVRSVVVQLNCVQQPNPSYYYDPSGPVVCVVVVHDMDSDDDDHHGYHHGGHGGPCVSDDDPCQQQDQDPVRDGCVRPVVVVPPPPD

Radius of gyration: 17.82 Å; Cα contacts (8 Å, |Δi|>4): 295; chains: 1; bounding box: 44×37×55 Å

Mean predicted aligned error: 4.96 Å

Sequence (190 aa):
MERNSVVLLDATYEAAPKRDYKEFKEKHYGKFEKLMAAKTNFTQTFAAEHIPGAVLFNMDAAYYPSQYIRSDLYPPHEFEKYIRLLGVNAGDHIVIYARGQFAGMFWAARAWWTFKVYGHHKVSVLNGGLEAWKKAKNPVTSDMVVVKPGNWVAKPLDESLLITFEELDKVNPDGKSLFQDLSKVCSEFL

Secondary structure (DSSP, 8-state):
-PPPPEEEEE----PPPPPPHHHHHHHTTT-HHHHHT---HHHHHHHHSB-TT-EE--HHHH-B--SS-TTBPPPHHHHHHHHHHTT--TT-EEEEE--SGGGGHHHHHHHHHHHHHTT---EEE-TTHHHHHHHTT---B-PPP-PPP----PPPP-GGG---HHHHHPPPTTS--TTT-GGGTSTT--

Nearest PDB structures (foldseek):
  8q5z-assembly1_A  TM=9.053E-01  e=1.871E-09  Bos taurus
  4jgt-assembly2_B  TM=8.574E-01  e=1.553E-09  Homo sapiens
  4jgt-assembly1_A  TM=8.555E-01  e=1.758E-09  Homo sapiens
  5wqk-assembly2_B  TM=8.863E-01  e=3.702E-09  Mus musculus
  4jgt-assembly3_C  TM=8.430E-01  e=1.553E-09  Homo sapiens

pLDDT: mean 92.12, std 12.08, range [31.5, 98.81]

InterPro domains:
  IPR001307 Thiosulphate sulfurtransferase, conserved site [PS00380] (46-57)
  IPR001763 Rhodanese-like domain [PF00581] (44-136)
  IPR001763 Rhodanese-like domain [PS50206] (2-142)
  IPR001763 Rhodanese-like domain [SM00450] (19-139)
  IPR036873 Rhodanese-like domain superfamily [G3DSA:3.40.250.10] (1-156)
  IPR036873 Rhodanese-like domain superfamily [SSF52821] (43-159)
  IPR045078 Sulfurtransferase TST/MPST-like [PTHR11364] (5-177)

Sol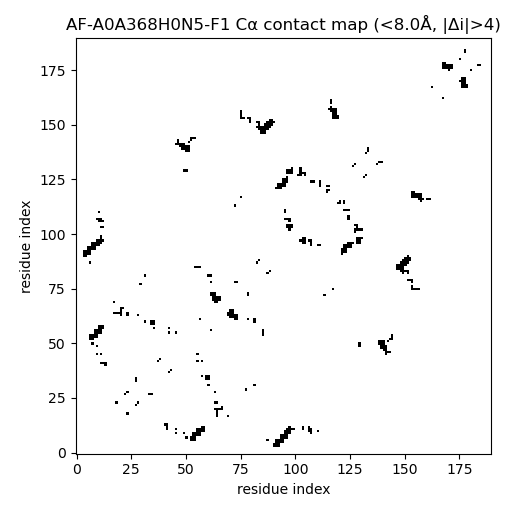vent-accessible surface area (backbone atoms only — not comparable to full-atom values): 10864 Å² total; per-residue (Å²): 130,86,77,67,46,79,44,40,30,38,28,41,72,69,92,68,82,86,66,61,32,68,60,38,58,76,77,47,63,90,43,41,69,64,47,63,69,48,88,47,70,47,54,49,50,45,51,64,44,37,55,77,81,38,41,79,45,47,60,80,48,70,27,44,39,45,94,88,38,75,70,31,81,60,60,43,78,60,45,27,55,51,48,11,61,68,35,39,42,70,68,37,36,40,39,26,23,12,44,64,76,80,29,14,45,71,43,20,49,52,52,51,49,49,39,43,31,30,63,44,72,57,56,48,68,49,79,53,14,52,62,44,44,48,72,71,68,49,78,67,35,53,78,79,71,88,62,58,70,34,66,36,71,53,34,72,72,41,62,91,81,54,81,53,70,69,65,34,61,42,66,41,97,88,73,46,20,48,76,78,43,58,74,71,69,60,68,82,79,114